Protein AF-A0A382DL71-F1 (afdb_monomer_lite)

Foldseek 3Di:
DDPPPPQDAPPQRAGDDDDDDDQQVPDPVRDVVSLVCQCAPPPRRVCPPVVVVVVVLVVCCVPPLQDDLVVLQDDDPVNLVSQLVSLLVVLVVVLVVQCCCCPVVVVVPRPNGRDNDHFDAAPVAPVRTPVVLLNCLLSVPLSVVVSVVVSVVSNCVSNVVDPDPPVCCPVDPVSVVVVVVCVVCVVVVVVVVCVVVVVVCPPVVNCVAFAVQLVVGVDDGSSSPSRGHD

Organism: NCBI:txid408172

Secondary structure (DSSP, 8-state):
--TT---EEPTTS-EE--PPPPPGGG-SS--HHHHHHHHH-TTT-SSTTHHHHHHHHHHHHHHHHPPPHHHHTS--HHHHHHHHHHHHHHHHHHHHHHHIIIIIS-TTTTTT-SS-SPSPBSTTSTTSBHHHHHHHHIIIIIHHHHHHHHHHHHHHHHTT--SS-GGGTTTSHHHHHHHHHHHHHHHHHHHHHHHHHHHHHTSHHHIIIIIHHHHT-SS--GGGTTTT--

pLDDT: mean 89.8, std 10.01, range [32.06, 98.38]

Sequence (230 aa):
MQKEDIELVDARGGWAPGKLEYKPLFFWPPRPVKLFKWLFNYPDGFIFPWAAIHFVIALLSYIYFLPSFDKLSTFSLDWISIIFIRNFIILFIYTTLWHWHLHIKEVQGNTYRYNLKKLGKGNQWLFGTQTRENMFWSLCSAVPIQTLYESFMLWCFANDYMLFPIKDWLQNPLSSIYFVLLIIFIPIIQHIHFYLIHRLIHFKPLYKRIHYLHHKNLNVGPWSGLSMHP

Structure (mmCIF, N/CA/C/O backbone):
data_AF-A0A382DL71-F1
#
_entry.id   AF-A0A382DL71-F1
#
loop_
_atom_site.group_PDB
_atom_site.id
_atom_site.type_symbol
_atom_site.label_atom_id
_atom_site.label_alt_id
_atom_site.label_comp_id
_atom_site.label_asym_id
_atom_site.label_entity_id
_atom_site.label_seq_id
_atom_site.pdbx_PDB_ins_code
_atom_site.Cartn_x
_atom_site.Cartn_y
_atom_site.Cartn_z
_atom_site.occupancy
_atom_site.B_iso_or_equiv
_atom_site.auth_seq_id
_atom_site.auth_comp_id
_atom_site.auth_asym_id
_atom_site.auth_atom_id
_atom_site.pdbx_PDB_model_num
ATOM 1 N N . MET A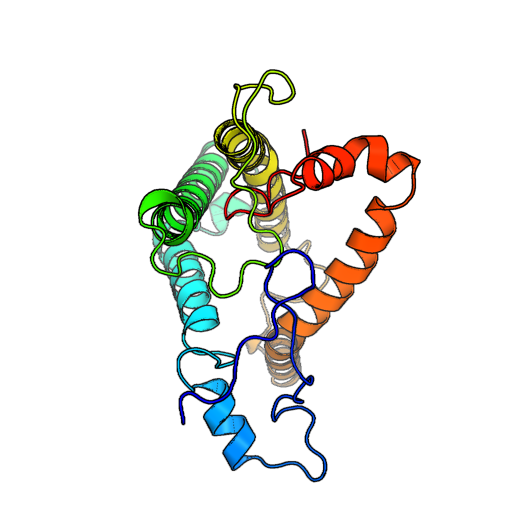 1 1 ? -15.484 -24.944 14.965 1.00 39.75 1 MET A N 1
ATOM 2 C CA . MET A 1 1 ? -14.901 -23.954 15.889 1.00 39.75 1 MET A CA 1
ATOM 3 C C . MET A 1 1 ? -16.037 -23.512 16.793 1.00 39.75 1 MET A C 1
ATOM 5 O O . MET A 1 1 ? -17.014 -22.981 16.278 1.00 39.75 1 MET A O 1
ATOM 9 N N . GLN A 1 2 ? -16.017 -23.926 18.062 1.00 32.06 2 GLN A N 1
ATOM 10 C CA . GLN A 1 2 ? -17.076 -23.600 19.019 1.00 32.06 2 GLN A CA 1
ATOM 11 C C . GLN A 1 2 ? -17.066 -22.098 19.313 1.00 32.06 2 GLN A C 1
ATOM 13 O O . GLN A 1 2 ? -16.028 -21.450 19.280 1.00 32.06 2 GLN A O 1
ATOM 18 N N . LYS A 1 3 ? -18.258 -21.570 19.572 1.00 40.25 3 LYS A N 1
ATOM 19 C CA . LYS A 1 3 ? -18.630 -20.160 19.750 1.00 40.25 3 LYS A CA 1
ATOM 20 C C . LYS A 1 3 ? -18.077 -19.524 21.047 1.00 40.25 3 LYS A C 1
ATOM 22 O O . LYS A 1 3 ? -18.646 -18.549 21.523 1.00 40.25 3 LYS A O 1
ATOM 27 N N . GLU A 1 4 ? -17.029 -20.107 21.627 1.00 43.25 4 GLU A N 1
ATOM 28 C CA . GLU A 1 4 ? -16.520 -19.827 22.979 1.00 43.25 4 GLU A CA 1
ATOM 29 C C . GLU A 1 4 ? -15.199 -19.044 23.008 1.00 43.25 4 GLU A C 1
ATOM 31 O O . GLU A 1 4 ? -14.729 -18.699 24.089 1.00 43.25 4 GLU A O 1
ATOM 36 N N . ASP A 1 5 ? -14.659 -18.643 21.852 1.00 48.41 5 ASP A N 1
ATOM 37 C CA . ASP A 1 5 ? -13.682 -17.548 21.789 1.00 48.41 5 ASP A CA 1
ATOM 38 C C . ASP A 1 5 ? -14.426 -16.220 21.981 1.00 48.41 5 ASP A C 1
ATOM 40 O O . ASP A 1 5 ? -14.640 -15.442 21.051 1.00 48.41 5 ASP A O 1
ATOM 44 N N . ILE A 1 6 ? -14.913 -16.014 23.205 1.00 52.34 6 ILE A N 1
ATOM 45 C CA . ILE A 1 6 ? -15.512 -14.769 23.664 1.00 52.34 6 ILE A CA 1
ATOM 46 C C . ILE A 1 6 ? -14.465 -13.688 23.416 1.00 52.34 6 ILE A C 1
ATOM 48 O O . ILE A 1 6 ? -13.407 -13.678 24.047 1.00 52.34 6 ILE A O 1
ATOM 52 N N . GLU A 1 7 ? -14.753 -12.806 22.461 1.00 59.91 7 GLU A N 1
ATOM 53 C CA . GLU A 1 7 ? -14.017 -11.566 22.275 1.00 59.91 7 GLU A CA 1
ATOM 54 C C . GLU A 1 7 ? -13.864 -10.913 23.645 1.00 59.91 7 GLU A C 1
ATOM 56 O O . GLU A 1 7 ? -14.857 -10.551 24.281 1.00 59.91 7 GLU A O 1
ATOM 61 N N . LEU A 1 8 ? -12.630 -10.823 24.141 1.00 70.56 8 LEU A N 1
ATOM 62 C CA . LEU A 1 8 ? -12.394 -10.121 25.389 1.00 70.56 8 LEU A CA 1
ATOM 63 C C . LEU A 1 8 ? -12.783 -8.669 25.131 1.00 70.56 8 LEU A C 1
ATOM 65 O O . LEU A 1 8 ? -12.323 -8.067 24.168 1.00 70.56 8 LEU A O 1
ATOM 69 N N . VAL A 1 9 ? -13.671 -8.123 25.950 1.00 79.12 9 VAL A N 1
ATOM 70 C CA . VAL A 1 9 ? -14.096 -6.729 25.837 1.00 79.12 9 VAL A CA 1
ATOM 71 C C . VAL A 1 9 ? -13.333 -5.924 26.883 1.00 79.12 9 VAL A C 1
ATOM 73 O O . VAL A 1 9 ? -13.278 -6.314 28.050 1.00 79.12 9 VAL A O 1
ATOM 76 N N . ASP A 1 10 ? -12.705 -4.821 26.476 1.00 81.62 10 ASP A N 1
ATOM 77 C CA . ASP A 1 10 ? -12.028 -3.914 27.401 1.00 81.62 10 ASP A CA 1
ATOM 78 C C . ASP A 1 10 ? -13.041 -3.136 28.265 1.00 81.62 10 ASP A C 1
ATOM 80 O O . ASP A 1 10 ? -14.245 -3.117 28.006 1.00 81.62 10 ASP A O 1
ATOM 84 N N . ALA A 1 11 ? -12.564 -2.434 29.297 1.00 81.81 11 ALA A N 1
ATOM 85 C CA . ALA A 1 11 ? -13.434 -1.655 30.187 1.00 81.81 11 ALA A CA 1
ATOM 86 C C . ALA A 1 11 ? -14.238 -0.541 29.476 1.00 81.81 11 ALA A C 1
ATOM 88 O O . ALA A 1 11 ? -15.151 0.034 30.063 1.00 81.81 11 ALA A O 1
ATOM 89 N N . ARG A 1 12 ? -13.897 -0.207 28.225 1.00 80.56 12 ARG A N 1
ATOM 90 C CA . ARG A 1 12 ? -14.559 0.810 27.397 1.00 80.56 12 ARG A CA 1
ATOM 91 C C . ARG A 1 12 ? -15.513 0.188 26.371 1.00 80.56 12 ARG A C 1
ATOM 93 O O . ARG A 1 12 ? -16.068 0.922 25.553 1.00 80.56 12 ARG A O 1
ATOM 100 N N . GLY A 1 13 ? -15.709 -1.130 26.404 1.00 82.06 13 GLY A N 1
ATOM 101 C CA . GLY A 1 13 ? -16.589 -1.851 25.488 1.00 82.06 13 GLY A CA 1
ATOM 102 C C . GLY A 1 13 ? -15.938 -2.246 24.157 1.00 82.06 13 GLY A C 1
ATOM 103 O O . GLY A 1 13 ? -16.619 -2.810 23.305 1.00 82.06 13 GLY A O 1
ATOM 104 N N . GLY A 1 14 ? -14.657 -1.935 23.943 1.00 86.12 14 GLY A N 1
ATOM 105 C CA . GLY A 1 14 ? -13.940 -2.266 22.713 1.00 86.12 14 GLY A CA 1
ATOM 106 C C . GLY A 1 14 ? -13.392 -3.689 22.719 1.00 86.12 14 GLY A C 1
ATOM 107 O O . GLY A 1 14 ? -13.183 -4.284 23.771 1.00 86.12 14 GLY A O 1
ATOM 108 N N . TRP A 1 15 ? -13.114 -4.226 21.537 1.00 89.44 15 TRP A N 1
ATOM 109 C CA . TRP A 1 15 ? -12.428 -5.505 21.388 1.00 89.44 15 TRP A CA 1
ATOM 110 C C . TRP A 1 15 ? -11.022 -5.460 21.996 1.00 89.44 15 TRP A C 1
ATOM 112 O O . TRP A 1 15 ? -10.259 -4.516 21.770 1.00 89.44 15 TRP A O 1
ATOM 122 N N . ALA A 1 16 ? -10.666 -6.513 22.721 1.00 86.31 16 ALA A N 1
ATOM 123 C CA . ALA A 1 16 ? -9.358 -6.750 23.294 1.00 86.31 16 ALA A CA 1
ATOM 124 C C . ALA A 1 16 ? -8.799 -8.085 22.770 1.00 86.31 16 ALA A C 1
ATOM 126 O O . ALA A 1 16 ? -9.514 -9.091 22.715 1.00 86.31 16 ALA A O 1
ATOM 127 N N . PRO A 1 17 ? -7.509 -8.122 22.396 1.00 82.00 17 PRO A N 1
ATOM 128 C CA . PRO A 1 17 ? -6.893 -9.342 21.911 1.00 82.00 17 PRO A CA 1
ATOM 129 C C . PRO A 1 17 ? -6.796 -10.370 23.033 1.00 82.00 17 PRO A C 1
ATOM 131 O O . PRO A 1 17 ? -6.328 -10.073 24.132 1.00 82.00 17 PRO A O 1
ATOM 134 N N . GLY A 1 18 ? -7.214 -11.596 22.722 1.00 80.56 18 GLY A N 1
ATOM 135 C CA . GLY A 1 18 ? -6.965 -12.768 23.551 1.00 80.56 18 GLY A CA 1
ATOM 136 C C . GLY A 1 18 ? -5.494 -13.187 23.551 1.00 80.56 18 GLY A C 1
ATOM 137 O O . GLY A 1 18 ? -4.589 -12.446 23.157 1.00 80.56 18 GLY A O 1
ATOM 138 N N . LYS A 1 19 ? -5.242 -14.420 23.989 1.00 82.12 19 LYS A N 1
ATOM 139 C CA . LYS A 1 19 ? -3.894 -14.988 23.997 1.00 82.12 19 LYS A CA 1
ATOM 140 C C . LYS A 1 19 ? -3.335 -15.049 22.572 1.00 82.12 19 LYS A C 1
ATOM 142 O O . LYS A 1 19 ? -3.991 -15.547 21.661 1.00 82.12 19 LYS A O 1
ATOM 147 N N . LEU A 1 20 ? -2.103 -14.575 22.391 1.00 80.69 20 LEU A N 1
ATOM 148 C CA . LEU A 1 20 ? -1.412 -14.676 21.110 1.00 80.69 20 LEU A CA 1
ATOM 149 C C . LEU A 1 20 ? -1.091 -16.146 20.810 1.00 80.69 20 LEU A C 1
ATOM 151 O O . LEU A 1 20 ? -0.345 -16.789 21.552 1.00 80.69 20 LEU A O 1
ATOM 155 N N . GLU A 1 21 ? -1.612 -16.656 19.700 1.00 84.06 21 GLU A N 1
ATOM 156 C CA . GLU A 1 21 ? -1.229 -17.961 19.172 1.00 84.06 21 GLU A CA 1
ATOM 157 C C . GLU A 1 21 ? -0.179 -17.820 18.072 1.00 84.06 21 GLU A C 1
ATOM 159 O O . GLU A 1 21 ? -0.334 -17.055 17.114 1.00 84.06 21 GLU A O 1
ATOM 164 N N . TYR A 1 22 ? 0.900 -18.593 18.188 1.00 84.56 22 TYR A N 1
ATOM 165 C CA . TYR A 1 22 ? 1.923 -18.642 17.153 1.00 84.56 22 TYR A CA 1
ATOM 166 C C . TYR A 1 22 ? 1.380 -19.304 15.886 1.00 84.56 22 TYR A C 1
ATOM 168 O O . TYR A 1 22 ? 0.745 -20.360 15.930 1.00 84.56 22 TYR A O 1
ATOM 176 N N . LYS A 1 23 ? 1.673 -18.703 14.730 1.00 88.94 23 LYS A N 1
ATOM 177 C CA . LYS A 1 23 ? 1.357 -19.308 13.433 1.00 88.94 23 LYS A CA 1
ATOM 178 C C . LYS A 1 23 ? 2.247 -20.537 13.184 1.00 88.94 23 LYS A C 1
ATOM 180 O O . LYS A 1 23 ? 3.376 -20.568 13.680 1.00 88.94 23 LYS A O 1
ATOM 185 N N . PRO A 1 24 ? 1.802 -21.518 12.373 1.00 89.69 24 PRO A N 1
ATOM 186 C CA . PRO A 1 24 ? 2.539 -22.766 12.147 1.00 89.69 24 PRO A CA 1
ATOM 187 C C . PRO A 1 24 ? 3.975 -22.624 11.638 1.00 89.69 24 PRO A C 1
ATOM 189 O O . PRO A 1 24 ? 4.765 -23.549 11.813 1.00 89.69 24 PRO A O 1
ATOM 192 N N . LEU A 1 25 ? 4.315 -21.475 11.047 1.00 87.06 25 LEU A N 1
ATOM 193 C CA . LEU A 1 25 ? 5.676 -21.120 10.645 1.00 87.06 25 LEU A CA 1
ATOM 194 C C . LEU A 1 25 ? 6.671 -21.126 11.819 1.00 87.06 25 LEU A C 1
ATOM 196 O O . LEU A 1 25 ? 7.837 -21.446 11.625 1.00 87.06 25 LEU A O 1
ATOM 200 N N . PHE A 1 26 ? 6.211 -20.807 13.030 1.00 89.94 26 PHE A N 1
ATOM 201 C CA . PHE A 1 26 ? 7.050 -20.659 14.224 1.00 89.94 26 PHE A CA 1
ATOM 202 C C . PHE A 1 26 ? 7.000 -21.875 15.159 1.00 89.94 26 PHE A C 1
ATOM 204 O O . PHE A 1 26 ? 7.434 -21.799 16.306 1.00 89.94 26 PHE A O 1
ATOM 211 N N . PHE A 1 27 ? 6.433 -22.999 14.715 1.00 91.75 27 PHE A N 1
ATOM 212 C CA . PHE A 1 27 ? 6.364 -24.200 15.543 1.00 91.75 27 PHE A CA 1
ATOM 213 C C . PHE A 1 27 ? 7.710 -24.916 15.617 1.00 91.75 27 PHE A C 1
ATOM 215 O O . PHE A 1 27 ? 8.328 -25.212 14.596 1.00 91.75 27 PHE A O 1
ATOM 222 N N . TRP A 1 28 ? 8.098 -25.280 16.839 1.00 91.12 28 TRP A N 1
ATOM 223 C CA . TRP A 1 28 ? 9.187 -26.209 17.099 1.00 91.12 28 TRP A CA 1
ATOM 224 C C . TRP A 1 28 ? 8.665 -27.424 17.886 1.00 91.12 28 TRP A C 1
ATOM 226 O O . TRP A 1 28 ? 8.032 -27.232 18.928 1.00 91.12 28 TRP A O 1
ATOM 236 N N . PRO A 1 29 ? 8.886 -28.667 17.415 1.00 93.75 29 PRO A N 1
ATOM 237 C CA . PRO A 1 29 ? 9.507 -29.029 16.134 1.00 93.75 29 PRO A CA 1
ATOM 238 C C . PRO A 1 29 ? 8.644 -28.623 14.913 1.00 93.75 29 PRO A C 1
ATOM 240 O O . PRO A 1 29 ? 7.422 -28.485 15.061 1.00 93.75 29 PRO A O 1
ATOM 243 N N . PRO A 1 30 ? 9.238 -28.446 13.711 1.00 93.62 30 PRO A N 1
ATOM 244 C CA . PRO A 1 30 ? 8.506 -28.054 12.506 1.00 93.62 30 PRO A CA 1
ATOM 245 C C . PRO A 1 30 ? 7.384 -29.039 12.159 1.00 93.62 30 PRO A C 1
ATOM 247 O O . PRO A 1 30 ? 7.559 -30.256 12.207 1.00 93.62 30 PRO A O 1
ATOM 250 N N . ARG A 1 31 ? 6.211 -28.515 11.780 1.00 94.38 31 ARG A N 1
ATOM 251 C CA . ARG A 1 31 ? 5.024 -29.318 11.427 1.00 94.38 31 ARG A CA 1
ATOM 252 C C . ARG A 1 31 ? 4.604 -29.050 9.974 1.00 94.38 31 ARG A C 1
ATOM 254 O O . ARG A 1 31 ? 3.663 -28.280 9.764 1.00 94.38 31 ARG A O 1
ATOM 261 N N . PRO A 1 32 ? 5.244 -29.677 8.967 1.00 93.12 32 PRO A N 1
ATOM 262 C CA . PRO A 1 32 ? 5.099 -29.301 7.555 1.00 93.12 32 PRO A CA 1
ATOM 263 C C . PRO A 1 32 ? 3.660 -29.411 7.041 1.00 93.12 32 PRO A C 1
ATOM 265 O O . PRO A 1 32 ? 3.183 -28.516 6.354 1.00 93.12 32 PRO A O 1
ATOM 268 N N . VAL A 1 33 ? 2.915 -30.444 7.451 1.00 94.81 33 VAL A N 1
ATOM 269 C CA . VAL A 1 33 ? 1.502 -30.603 7.063 1.00 94.81 33 VAL A CA 1
ATOM 270 C C . VAL A 1 33 ? 0.631 -29.468 7.616 1.00 94.81 33 VAL A C 1
ATOM 272 O O . VAL A 1 33 ? -0.245 -28.965 6.915 1.00 94.81 33 VAL A O 1
ATOM 275 N N . LYS A 1 34 ? 0.867 -29.032 8.864 1.00 92.38 34 LYS A N 1
ATOM 276 C CA . LYS A 1 34 ? 0.132 -27.897 9.454 1.00 92.38 34 LYS A CA 1
ATOM 277 C C . LYS A 1 34 ? 0.516 -26.578 8.789 1.00 92.38 34 LYS A C 1
ATOM 279 O O . LYS A 1 34 ? -0.365 -25.758 8.553 1.00 92.38 34 LYS A O 1
ATOM 284 N N . LEU A 1 35 ? 1.799 -26.396 8.473 1.00 92.44 35 LEU A N 1
ATOM 285 C CA . LEU A 1 35 ? 2.288 -25.239 7.728 1.00 92.44 35 LEU A CA 1
ATOM 286 C C . LEU A 1 35 ? 1.618 -25.155 6.355 1.00 92.44 35 LEU A C 1
ATOM 288 O O . LEU A 1 35 ? 1.004 -24.141 6.052 1.00 92.44 35 LEU A O 1
ATOM 292 N N . PHE A 1 36 ? 1.651 -26.238 5.575 1.00 91.56 36 PHE A N 1
ATOM 293 C CA . PHE A 1 36 ? 1.044 -26.285 4.246 1.00 91.56 36 PHE A CA 1
ATOM 294 C C . PHE A 1 36 ? -0.460 -25.995 4.284 1.00 91.56 36 PHE A C 1
ATOM 296 O O . PHE A 1 36 ? -0.942 -25.161 3.524 1.00 91.56 36 PHE A O 1
ATOM 303 N N . LYS A 1 37 ? -1.197 -26.614 5.218 1.00 92.44 37 LYS A N 1
ATOM 304 C CA . LYS A 1 37 ? -2.624 -26.313 5.409 1.00 92.44 37 LYS A CA 1
ATOM 305 C C . LYS A 1 37 ? -2.846 -24.834 5.710 1.00 92.44 37 LYS A C 1
ATOM 307 O O . LYS A 1 37 ? -3.720 -24.229 5.109 1.00 92.44 37 LYS A O 1
ATOM 312 N N . TRP A 1 38 ? -2.047 -24.244 6.597 1.00 91.69 38 TRP A N 1
ATOM 313 C CA . TRP A 1 38 ? -2.170 -22.828 6.929 1.00 91.69 38 TRP A CA 1
ATOM 314 C C . TRP A 1 38 ? -1.848 -21.899 5.756 1.00 91.69 38 TRP A C 1
ATOM 316 O O . TRP A 1 38 ? -2.500 -20.874 5.631 1.00 91.69 38 TRP A O 1
ATOM 326 N N . LEU A 1 39 ? -0.922 -22.241 4.856 1.00 89.62 39 LEU A N 1
ATOM 327 C CA . LEU A 1 39 ? -0.637 -21.396 3.688 1.00 89.62 39 LEU A CA 1
ATOM 328 C C . LEU A 1 39 ? -1.887 -21.147 2.822 1.00 89.62 39 LEU A C 1
ATOM 330 O O . LEU A 1 39 ? -2.052 -20.042 2.307 1.00 89.62 39 LEU A O 1
ATOM 334 N N . PHE A 1 40 ? -2.783 -22.130 2.709 1.00 91.56 40 PHE A N 1
ATOM 335 C CA . PHE A 1 40 ? -3.937 -22.086 1.800 1.00 91.56 40 PHE A CA 1
ATOM 336 C C . PHE A 1 40 ? -5.307 -22.118 2.497 1.00 91.56 40 PHE A C 1
ATOM 338 O O . PHE A 1 40 ? -6.334 -22.181 1.824 1.00 91.56 40 PHE A O 1
ATOM 345 N N . ASN A 1 41 ? -5.354 -22.090 3.831 1.00 90.31 41 ASN A N 1
ATOM 346 C CA . ASN A 1 41 ? -6.614 -22.150 4.568 1.00 90.31 41 ASN A CA 1
ATOM 347 C C . ASN A 1 41 ? -7.390 -20.829 4.463 1.00 90.31 41 ASN A C 1
ATOM 349 O O . ASN A 1 41 ? -6.859 -19.778 4.793 1.00 90.31 41 ASN A O 1
ATOM 353 N N . TYR A 1 42 ? -8.666 -20.869 4.094 1.00 85.7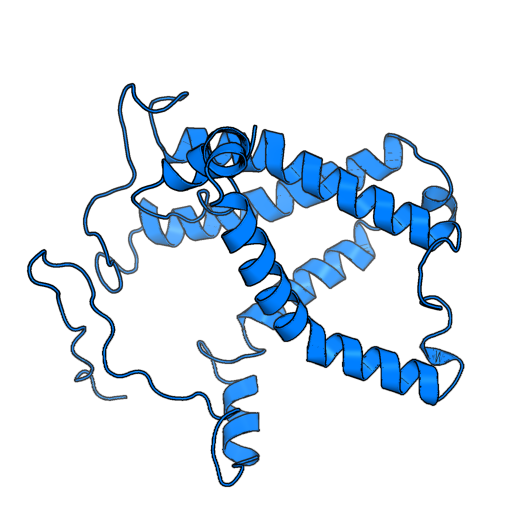5 42 TYR A N 1
ATOM 354 C CA . TYR A 1 42 ? -9.525 -19.682 4.115 1.00 85.75 42 TYR A CA 1
ATOM 355 C C . TYR A 1 42 ? -10.150 -19.472 5.511 1.00 85.75 42 TYR A C 1
ATOM 357 O O . TYR A 1 42 ? -10.575 -20.459 6.117 1.00 85.75 42 TYR A O 1
ATOM 365 N N . PRO A 1 43 ? -10.283 -18.229 6.021 1.00 81.75 43 PRO A N 1
ATOM 366 C CA . PRO A 1 43 ? -9.798 -16.955 5.468 1.00 81.75 43 PRO A CA 1
ATOM 367 C C . PRO A 1 43 ? -8.407 -16.522 5.981 1.00 81.75 43 PRO A C 1
ATOM 369 O O . PRO A 1 43 ? -7.859 -15.545 5.476 1.00 81.75 43 PRO A O 1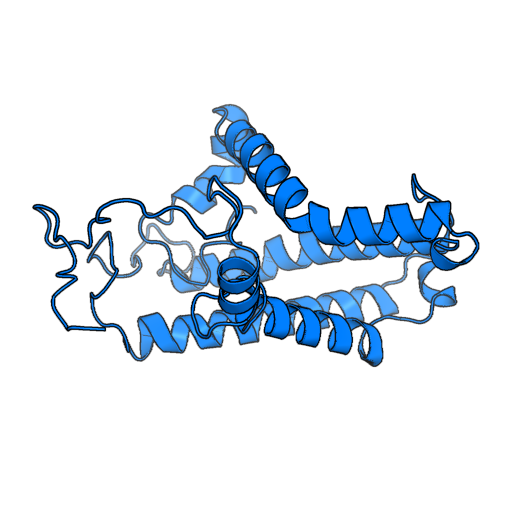
ATOM 372 N N . ASP A 1 44 ? -7.844 -17.224 6.970 1.00 82.38 44 ASP A N 1
ATOM 373 C CA . ASP A 1 44 ? -6.657 -16.794 7.741 1.00 82.38 44 ASP A CA 1
ATOM 374 C C . ASP A 1 44 ? -5.319 -17.340 7.218 1.00 82.38 44 ASP A C 1
ATOM 376 O O . ASP A 1 44 ? -4.321 -17.434 7.953 1.00 82.38 44 ASP A O 1
ATOM 380 N N . GLY A 1 45 ? -5.316 -17.776 5.965 1.00 86.19 45 GLY A N 1
ATOM 381 C CA . GLY A 1 45 ? -4.156 -18.349 5.321 1.00 86.19 45 GLY A CA 1
ATOM 382 C C . GLY A 1 45 ? -3.153 -17.292 4.898 1.00 86.19 45 GLY A C 1
ATOM 383 O O . GLY A 1 45 ? -3.492 -16.136 4.647 1.00 86.19 45 GLY A O 1
ATOM 384 N N . PHE A 1 46 ? -1.884 -17.690 4.829 1.00 85.62 46 PHE A N 1
ATOM 385 C CA . PHE A 1 46 ? -0.815 -16.772 4.433 1.00 85.62 46 PHE A CA 1
ATOM 386 C C . PHE A 1 46 ? -0.904 -16.372 2.953 1.00 85.62 46 PHE A C 1
ATOM 388 O O . PHE A 1 46 ? -0.669 -15.216 2.612 1.00 85.62 46 PHE A O 1
ATOM 395 N N . ILE A 1 47 ? -1.250 -17.320 2.073 1.00 85.94 47 ILE A N 1
ATOM 396 C CA . ILE A 1 47 ? -1.344 -17.106 0.623 1.00 85.94 47 ILE A CA 1
ATOM 397 C C . ILE A 1 47 ? -2.801 -16.870 0.215 1.00 85.94 47 ILE A C 1
ATOM 399 O O . ILE A 1 47 ? -3.130 -15.860 -0.410 1.00 85.94 47 ILE A O 1
ATOM 403 N N . PHE A 1 48 ? -3.691 -17.799 0.560 1.00 88.62 48 PHE A N 1
ATOM 404 C CA . PHE A 1 48 ? -5.100 -17.718 0.180 1.00 88.62 48 PHE A CA 1
ATOM 405 C C . PHE A 1 48 ? -5.957 -17.176 1.338 1.00 88.62 48 PHE A C 1
ATOM 407 O O . PHE A 1 48 ? -5.789 -17.646 2.462 1.00 88.62 48 PHE A O 1
ATOM 414 N N . PRO A 1 49 ? -6.898 -16.240 1.095 1.00 90.81 49 PRO A N 1
ATOM 415 C CA . PRO A 1 49 ? -7.257 -15.649 -0.202 1.00 90.81 49 PRO A CA 1
ATOM 416 C C . PRO A 1 49 ? -6.479 -14.367 -0.539 1.00 90.81 49 PRO A C 1
ATOM 418 O O . PRO A 1 49 ? -6.431 -13.962 -1.699 1.00 90.81 49 PRO A O 1
ATOM 421 N N . TRP A 1 50 ? -5.896 -13.696 0.456 1.00 88.88 50 TRP A N 1
ATOM 422 C CA . TRP A 1 50 ? -5.493 -12.300 0.300 1.00 88.88 50 TRP A CA 1
ATOM 423 C C . TRP A 1 50 ? -4.294 -12.121 -0.621 1.00 88.88 50 TRP A C 1
ATOM 425 O O . TRP A 1 50 ? -4.369 -11.304 -1.535 1.00 88.88 50 TRP A O 1
ATOM 435 N N . ALA A 1 51 ? -3.209 -12.880 -0.446 1.00 88.31 51 ALA A N 1
ATOM 436 C CA . ALA A 1 51 ? -2.061 -12.760 -1.343 1.00 88.31 51 ALA A CA 1
ATOM 437 C C . ALA A 1 51 ? -2.444 -13.148 -2.778 1.00 88.31 51 ALA A C 1
ATOM 439 O O . ALA A 1 51 ? -2.007 -12.485 -3.712 1.00 88.31 51 ALA A O 1
ATOM 440 N N . ALA A 1 52 ? -3.325 -14.141 -2.952 1.00 89.12 52 ALA A N 1
ATOM 441 C CA . ALA A 1 52 ? -3.861 -14.516 -4.260 1.00 89.12 52 ALA A CA 1
ATOM 442 C C . ALA A 1 52 ? -4.623 -13.360 -4.937 1.00 89.12 52 ALA A C 1
ATOM 444 O O . ALA A 1 52 ? -4.384 -13.090 -6.110 1.00 89.12 52 ALA A O 1
ATOM 445 N N . ILE A 1 53 ? -5.474 -12.625 -4.206 1.00 92.62 53 ILE A N 1
ATOM 446 C CA . ILE A 1 53 ? -6.161 -11.430 -4.734 1.00 92.62 53 ILE A CA 1
ATOM 447 C C . ILE A 1 53 ? -5.146 -10.380 -5.204 1.00 92.62 53 ILE A C 1
ATOM 449 O O . ILE A 1 53 ? -5.262 -9.870 -6.318 1.00 92.62 53 ILE A O 1
ATOM 453 N N . HIS A 1 54 ? -4.124 -10.084 -4.395 1.00 91.56 54 HIS A N 1
ATOM 454 C CA . HIS A 1 54 ? -3.082 -9.124 -4.778 1.00 91.56 54 HIS A CA 1
ATOM 455 C C . HIS A 1 54 ? -2.270 -9.611 -5.986 1.00 91.56 54 HIS A C 1
ATOM 457 O O . HIS A 1 54 ? -1.964 -8.815 -6.871 1.00 91.56 54 HIS A O 1
ATOM 463 N N . PHE A 1 55 ? -1.977 -10.913 -6.070 1.00 91.19 55 PHE A N 1
ATOM 464 C CA . PHE A 1 55 ? -1.301 -11.517 -7.219 1.00 91.19 55 PHE A CA 1
ATOM 465 C C . PHE A 1 55 ? -2.119 -11.377 -8.501 1.00 91.19 55 PHE A C 1
ATOM 467 O O . PHE A 1 55 ? -1.568 -11.032 -9.540 1.00 91.19 55 PHE A O 1
ATOM 474 N N . VAL A 1 56 ? -3.434 -11.598 -8.431 1.00 94.62 56 VAL A N 1
ATOM 475 C CA . VAL A 1 56 ? -4.335 -11.405 -9.573 1.00 94.62 56 VAL A CA 1
ATOM 476 C C . VAL A 1 56 ? -4.348 -9.939 -10.003 1.00 94.62 56 VAL A C 1
ATOM 478 O O . VAL A 1 56 ? -4.212 -9.660 -11.190 1.00 94.62 56 VAL A O 1
ATOM 481 N N . ILE A 1 57 ? -4.438 -8.993 -9.062 1.00 95.81 57 ILE A N 1
ATOM 482 C CA . ILE A 1 57 ? -4.369 -7.555 -9.371 1.00 95.81 57 ILE A CA 1
ATOM 483 C C . ILE A 1 57 ? -3.036 -7.205 -10.048 1.00 95.81 57 ILE A C 1
ATOM 485 O O . ILE A 1 57 ? -3.030 -6.498 -11.057 1.00 95.81 57 ILE A O 1
ATOM 489 N N . ALA A 1 58 ? -1.916 -7.716 -9.534 1.00 93.81 58 ALA A N 1
ATOM 490 C CA . ALA A 1 58 ? -0.594 -7.497 -10.111 1.00 93.81 58 ALA A CA 1
ATOM 491 C C . ALA A 1 58 ? -0.474 -8.109 -11.517 1.00 93.81 58 ALA A C 1
ATOM 493 O O . ALA A 1 58 ? 0.011 -7.448 -12.432 1.00 93.81 58 ALA A O 1
ATOM 494 N N . LEU A 1 59 ? -0.977 -9.330 -11.721 1.00 95.06 59 LEU A N 1
ATOM 495 C CA . LEU A 1 59 ? -0.960 -10.012 -13.016 1.00 95.06 59 LEU A CA 1
ATOM 496 C C . LEU A 1 59 ? -1.807 -9.273 -14.059 1.00 95.06 59 LEU A C 1
ATOM 498 O O . LEU A 1 59 ? -1.354 -9.065 -15.179 1.00 95.06 59 LEU A O 1
ATOM 502 N N . LEU A 1 60 ? -3.012 -8.828 -13.693 1.00 96.25 60 LEU A N 1
ATOM 503 C CA . LEU A 1 60 ? -3.856 -8.019 -14.576 1.00 96.25 60 LEU A CA 1
ATOM 504 C C . LEU A 1 60 ? -3.199 -6.671 -14.895 1.00 96.25 60 LEU A C 1
ATOM 506 O O . LEU A 1 60 ? -3.234 -6.226 -16.040 1.00 96.25 60 LEU A O 1
ATOM 510 N N . SER A 1 61 ? -2.559 -6.051 -13.901 1.00 95.50 61 SER A N 1
ATOM 511 C CA . SER A 1 61 ? -1.779 -4.823 -14.087 1.00 95.50 61 SER A CA 1
ATOM 512 C C . SER A 1 61 ? -0.638 -5.028 -15.081 1.00 95.50 61 SER A C 1
ATOM 514 O O . SER A 1 61 ? -0.447 -4.195 -15.960 1.00 95.50 61 SER A O 1
ATOM 516 N N . TYR A 1 62 ? 0.073 -6.151 -14.979 1.00 93.38 62 TYR A N 1
ATOM 517 C CA . TYR A 1 62 ? 1.155 -6.519 -15.885 1.00 93.38 62 TYR A CA 1
ATOM 518 C C . TYR A 1 62 ? 0.658 -6.772 -17.316 1.00 93.38 62 TYR A C 1
ATOM 520 O O . TYR A 1 62 ? 1.200 -6.206 -18.256 1.00 93.38 62 TYR A O 1
ATOM 528 N N . ILE A 1 63 ? -0.388 -7.584 -17.489 1.00 94.38 63 ILE A N 1
ATOM 529 C CA . ILE A 1 63 ? -0.862 -7.998 -18.820 1.00 94.38 63 ILE A CA 1
ATOM 530 C C . ILE A 1 63 ? -1.498 -6.834 -19.589 1.00 94.38 63 ILE A C 1
ATOM 532 O O . ILE A 1 63 ? -1.279 -6.706 -20.790 1.00 94.38 63 ILE A O 1
ATOM 536 N N . TYR A 1 64 ? -2.308 -6.008 -18.920 1.00 94.25 64 TYR A N 1
ATOM 537 C CA . TYR A 1 64 ? -3.163 -5.029 -19.603 1.00 94.25 64 TYR A CA 1
ATOM 538 C C . TYR A 1 64 ? -2.699 -3.581 -19.470 1.00 94.25 64 TYR A C 1
ATOM 540 O O . TYR A 1 64 ? -3.093 -2.744 -20.279 1.00 94.25 64 TYR A O 1
ATOM 548 N N . PHE A 1 65 ? -1.903 -3.263 -18.449 1.00 93.94 65 PHE A N 1
ATOM 549 C CA . PHE A 1 65 ? -1.596 -1.877 -18.095 1.00 93.94 65 PHE A CA 1
ATOM 550 C C . PHE A 1 65 ? -0.099 -1.591 -17.966 1.00 93.94 65 PHE A C 1
ATOM 552 O O . PHE A 1 65 ? 0.263 -0.459 -17.641 1.00 93.94 65 PHE A O 1
ATOM 559 N N . LEU A 1 66 ? 0.771 -2.578 -18.210 1.00 93.19 66 LEU A N 1
ATOM 560 C CA . LEU A 1 66 ? 2.201 -2.338 -18.331 1.00 93.19 66 LEU A CA 1
ATOM 561 C C . LEU A 1 66 ? 2.519 -1.939 -19.783 1.00 93.19 66 LEU A C 1
ATOM 563 O O . LEU A 1 66 ? 2.250 -2.712 -20.704 1.00 93.19 66 LEU A O 1
ATOM 567 N N . PRO A 1 67 ? 3.087 -0.745 -20.013 1.00 91.25 67 PRO A N 1
ATOM 568 C CA . PRO A 1 67 ? 3.557 -0.335 -21.331 1.00 91.25 67 PRO A CA 1
ATOM 569 C C . PRO A 1 67 ? 4.655 -1.268 -21.855 1.00 91.25 67 PRO A C 1
ATOM 571 O O . PRO A 1 67 ? 5.381 -1.888 -21.078 1.00 91.25 67 PRO A O 1
ATOM 574 N N . SER A 1 68 ? 4.831 -1.319 -23.177 1.00 89.75 68 SER A N 1
ATOM 575 C CA . SER A 1 68 ? 5.947 -2.047 -23.787 1.00 89.75 68 SER A CA 1
ATOM 576 C C . SER A 1 68 ? 7.294 -1.534 -23.270 1.00 89.75 68 SER A C 1
ATOM 578 O O . SER A 1 68 ? 7.474 -0.328 -23.083 1.00 89.75 68 SER A O 1
ATOM 580 N N . PHE A 1 69 ? 8.263 -2.436 -23.095 1.00 87.06 69 PHE A N 1
ATOM 581 C CA . PHE A 1 69 ? 9.574 -2.096 -22.533 1.00 87.06 69 PHE A CA 1
ATOM 582 C C . PHE A 1 69 ? 10.299 -0.978 -23.295 1.00 87.06 69 PHE A C 1
ATOM 584 O O . PHE A 1 69 ? 10.916 -0.127 -22.659 1.00 87.06 69 PHE A O 1
ATOM 591 N N . ASP A 1 70 ? 10.130 -0.891 -24.617 1.00 89.25 70 ASP A N 1
ATOM 592 C CA . ASP A 1 70 ? 10.711 0.189 -25.426 1.00 89.25 70 ASP A CA 1
ATOM 593 C C . ASP A 1 70 ? 10.230 1.580 -24.983 1.00 89.25 70 ASP A C 1
ATOM 595 O O . ASP A 1 70 ? 11.019 2.523 -24.924 1.00 89.25 70 ASP A O 1
ATOM 599 N N . LYS A 1 71 ? 8.950 1.709 -24.597 1.00 93.06 71 LYS A N 1
ATOM 600 C CA . LYS A 1 71 ? 8.374 2.975 -24.112 1.00 93.06 71 LYS A CA 1
ATOM 601 C C . LYS A 1 71 ? 8.910 3.365 -22.735 1.00 93.06 71 LYS A C 1
ATOM 603 O O . LYS A 1 71 ? 8.971 4.551 -22.430 1.00 93.06 71 LYS A O 1
ATOM 608 N N . LEU A 1 72 ? 9.292 2.390 -21.910 1.00 94.88 72 LEU A N 1
ATOM 609 C CA . LEU A 1 72 ? 9.769 2.622 -20.544 1.00 94.88 72 LEU A CA 1
ATOM 610 C C . LEU A 1 72 ? 11.174 3.243 -20.506 1.00 94.88 72 LEU A C 1
ATOM 612 O O . LEU A 1 72 ? 11.559 3.806 -19.485 1.00 94.88 72 LEU A O 1
ATOM 616 N N . SER A 1 73 ? 11.930 3.173 -21.608 1.00 93.81 73 SER A N 1
ATOM 617 C CA . SER A 1 73 ? 13.295 3.710 -21.700 1.00 93.81 73 SER A CA 1
ATOM 618 C C . SER A 1 73 ? 13.363 5.235 -21.530 1.00 93.81 73 SER A C 1
ATOM 620 O O . SER A 1 73 ? 14.350 5.763 -21.017 1.00 93.81 73 SER A O 1
ATOM 622 N N . THR A 1 74 ? 12.295 5.954 -21.886 1.00 95.62 74 THR A N 1
ATOM 623 C CA . THR A 1 74 ? 12.207 7.416 -21.790 1.00 95.62 74 THR A CA 1
ATOM 624 C C . THR A 1 74 ? 10.954 7.833 -21.030 1.00 95.62 74 THR A C 1
ATOM 626 O O . THR A 1 74 ? 9.877 7.261 -21.202 1.00 95.62 74 THR A O 1
ATOM 629 N N . PHE A 1 75 ? 11.070 8.841 -20.164 1.00 96.69 75 PHE A N 1
ATOM 630 C CA . PHE A 1 75 ? 9.902 9.368 -19.465 1.00 96.69 75 PHE A CA 1
ATOM 631 C C . PHE A 1 75 ? 8.954 10.044 -20.453 1.00 96.69 75 PHE A C 1
ATOM 633 O O . PHE A 1 75 ? 9.345 10.944 -21.194 1.00 96.69 75 PHE A O 1
ATOM 640 N N . SER A 1 76 ? 7.686 9.639 -20.425 1.00 96.31 76 SER A N 1
ATOM 641 C CA . SER A 1 76 ? 6.634 10.292 -21.196 1.00 96.31 76 SER A CA 1
ATOM 642 C C . SER A 1 76 ? 5.332 10.311 -20.409 1.00 96.31 76 SER A C 1
ATOM 644 O O . SER A 1 76 ? 5.014 9.368 -19.682 1.00 96.31 76 SER A O 1
ATOM 646 N N . LEU A 1 77 ? 4.556 11.381 -20.581 1.00 96.06 77 LEU A N 1
ATOM 647 C CA . LEU A 1 77 ? 3.252 11.493 -19.933 1.00 96.06 77 LEU A CA 1
ATOM 648 C C . LEU A 1 77 ? 2.260 10.432 -20.427 1.00 96.06 77 LEU A C 1
ATOM 650 O O . LEU A 1 77 ? 1.385 10.062 -19.654 1.00 96.06 77 LEU A O 1
ATOM 654 N N . ASP A 1 78 ? 2.410 9.913 -21.653 1.00 95.06 78 ASP A N 1
ATOM 655 C CA . ASP A 1 78 ? 1.554 8.861 -22.228 1.00 95.06 78 ASP A CA 1
ATOM 656 C C . ASP A 1 78 ? 1.488 7.639 -21.303 1.00 95.06 78 ASP A C 1
ATOM 658 O O . ASP A 1 78 ? 0.446 7.311 -20.733 1.00 95.06 78 ASP A O 1
ATOM 662 N N . TRP A 1 79 ? 2.638 7.008 -21.065 1.00 96.06 79 TRP A N 1
ATOM 663 C CA . TRP A 1 79 ? 2.677 5.768 -20.304 1.00 96.06 79 TRP A CA 1
ATOM 664 C C . TRP A 1 79 ? 2.578 5.978 -18.787 1.00 96.06 79 TRP A C 1
ATOM 666 O O . TRP A 1 79 ? 1.976 5.156 -18.094 1.00 96.06 79 TRP A O 1
ATOM 676 N N . ILE A 1 80 ? 3.088 7.099 -18.263 1.00 97.88 80 ILE A N 1
ATOM 677 C CA . ILE A 1 80 ? 2.947 7.445 -16.839 1.00 97.88 80 ILE A CA 1
ATOM 678 C C . ILE A 1 80 ? 1.468 7.667 -16.490 1.00 97.88 80 ILE A C 1
ATOM 680 O O . ILE A 1 80 ? 1.017 7.245 -15.425 1.00 97.88 80 ILE A O 1
ATOM 684 N N . SER A 1 81 ? 0.684 8.268 -17.394 1.00 96.88 81 SER A N 1
ATOM 685 C CA . SER A 1 81 ? -0.752 8.485 -17.173 1.00 96.88 81 SER A CA 1
ATOM 686 C C . SER A 1 81 ? -1.535 7.173 -17.114 1.00 96.88 81 SER A C 1
ATOM 688 O O . SER A 1 81 ? -2.460 7.059 -16.312 1.00 96.88 81 SER A O 1
ATOM 690 N N . ILE A 1 82 ? -1.147 6.156 -17.894 1.00 96.44 82 ILE A N 1
ATOM 691 C CA . ILE A 1 82 ? -1.753 4.813 -17.823 1.00 96.44 82 ILE A CA 1
ATOM 692 C C . ILE A 1 82 ? -1.534 4.205 -16.432 1.00 96.44 82 ILE A C 1
ATOM 694 O O . ILE A 1 82 ? -2.489 3.759 -15.793 1.00 96.44 82 ILE A O 1
ATOM 698 N N . ILE A 1 83 ? -0.294 4.240 -15.934 1.00 97.19 83 ILE A N 1
ATOM 699 C CA . ILE A 1 83 ? 0.069 3.751 -14.594 1.00 97.19 83 ILE A CA 1
ATOM 700 C C . ILE A 1 83 ? -0.699 4.521 -13.515 1.00 97.19 83 ILE A C 1
ATOM 702 O O . ILE A 1 83 ? -1.270 3.907 -12.610 1.00 97.19 83 ILE A O 1
ATOM 706 N N . PHE A 1 84 ? -0.767 5.850 -13.635 1.00 98.12 84 PHE A N 1
ATOM 707 C CA . PHE A 1 84 ? -1.502 6.713 -12.714 1.00 98.12 84 PHE A CA 1
ATOM 708 C C . PHE A 1 84 ? -2.984 6.334 -12.631 1.00 98.12 84 PHE A C 1
ATOM 710 O O . PHE A 1 84 ? -3.495 6.056 -11.546 1.00 98.12 84 PHE A O 1
ATOM 717 N N . ILE A 1 85 ? -3.670 6.287 -13.779 1.00 97.94 85 ILE A N 1
ATOM 718 C CA . ILE A 1 85 ? -5.102 5.973 -13.865 1.00 97.94 85 ILE A CA 1
ATOM 719 C C . ILE A 1 85 ? -5.368 4.572 -13.315 1.00 97.94 85 ILE A C 1
ATOM 721 O O . ILE A 1 85 ? -6.298 4.379 -12.531 1.00 97.94 85 ILE A O 1
ATOM 725 N N . ARG A 1 86 ? -4.526 3.595 -13.663 1.00 97.38 86 ARG A N 1
ATOM 726 C CA . ARG A 1 86 ? -4.627 2.228 -13.146 1.00 97.38 86 ARG A CA 1
ATOM 727 C C . ARG A 1 86 ? -4.469 2.190 -11.620 1.00 97.38 86 ARG A C 1
ATOM 729 O O . ARG A 1 86 ? -5.314 1.600 -10.949 1.00 97.38 86 ARG A O 1
ATOM 736 N N . ASN A 1 87 ? -3.438 2.830 -11.059 1.00 97.75 87 ASN A N 1
ATOM 737 C CA . ASN A 1 87 ? -3.230 2.906 -9.605 1.00 97.75 87 ASN A CA 1
ATOM 738 C C . ASN A 1 87 ? -4.409 3.576 -8.894 1.00 97.75 87 ASN A C 1
ATOM 740 O O . ASN A 1 87 ? -4.880 3.073 -7.872 1.00 97.75 87 ASN A O 1
ATOM 744 N N . PHE A 1 88 ? -4.924 4.664 -9.470 1.00 98.38 88 PHE A N 1
ATOM 745 C CA . PHE A 1 88 ? -6.100 5.359 -8.965 1.00 98.38 88 PHE A CA 1
ATOM 746 C C . PHE A 1 88 ? -7.320 4.433 -8.915 1.00 98.38 88 PHE A C 1
ATOM 748 O O . PHE A 1 88 ? -7.946 4.304 -7.865 1.00 98.38 88 PHE A O 1
ATOM 755 N N . ILE A 1 89 ? -7.646 3.759 -10.025 1.00 98.12 89 ILE A N 1
ATOM 756 C CA . ILE A 1 89 ? -8.814 2.872 -10.130 1.00 98.12 89 ILE A CA 1
ATOM 757 C C . ILE A 1 89 ? -8.701 1.702 -9.151 1.00 98.12 89 ILE A C 1
ATOM 759 O O . ILE A 1 89 ? -9.657 1.425 -8.424 1.00 98.12 89 ILE A O 1
ATOM 763 N N . ILE A 1 90 ? -7.541 1.037 -9.098 1.00 97.44 90 ILE A N 1
ATOM 764 C CA . ILE A 1 90 ? -7.311 -0.100 -8.197 1.00 97.44 90 ILE A CA 1
ATOM 765 C C . ILE A 1 90 ? -7.512 0.334 -6.747 1.00 97.44 90 ILE A C 1
ATOM 767 O O . ILE A 1 90 ? -8.311 -0.276 -6.034 1.00 97.44 90 ILE A O 1
ATOM 771 N N . LEU A 1 91 ? -6.833 1.404 -6.315 1.00 97.25 91 LEU A N 1
ATOM 772 C CA . LEU A 1 91 ? -6.942 1.877 -4.939 1.00 97.25 91 LEU A CA 1
ATOM 773 C C . LEU A 1 91 ? -8.370 2.316 -4.612 1.00 97.25 91 LEU A C 1
ATOM 775 O O . LEU A 1 91 ? -8.882 1.993 -3.535 1.00 97.25 91 LEU A O 1
ATOM 779 N N . PHE A 1 92 ? -9.013 3.032 -5.538 1.00 98.38 92 PHE A N 1
ATOM 780 C CA . PHE A 1 92 ? -10.363 3.538 -5.357 1.00 98.38 92 PHE A CA 1
ATOM 781 C C . PHE A 1 92 ? -11.367 2.405 -5.174 1.00 98.38 92 PHE A C 1
ATOM 783 O O . PHE A 1 92 ? -12.096 2.400 -4.182 1.00 98.38 92 PHE A O 1
ATOM 790 N N . ILE A 1 93 ? -11.386 1.425 -6.080 1.00 97.94 93 ILE A N 1
ATOM 791 C CA . ILE A 1 93 ? -12.309 0.288 -6.008 1.00 97.94 93 ILE A CA 1
ATOM 792 C C . ILE A 1 93 ? -12.025 -0.535 -4.754 1.00 97.94 93 ILE A C 1
ATOM 794 O O . ILE A 1 93 ? -12.937 -0.768 -3.960 1.00 97.94 93 ILE A O 1
ATOM 798 N N . TYR A 1 94 ? -10.768 -0.931 -4.539 1.00 96.81 94 TYR A N 1
ATOM 799 C CA . TYR A 1 94 ? -10.389 -1.798 -3.425 1.00 96.81 94 TYR A CA 1
ATOM 800 C C . TYR A 1 94 ? -10.782 -1.186 -2.076 1.00 96.81 94 TYR A C 1
ATOM 802 O O . TYR A 1 94 ? -11.458 -1.816 -1.259 1.00 96.81 94 TYR A O 1
ATOM 810 N N . THR A 1 95 ? -10.430 0.081 -1.864 1.00 97.19 95 THR A N 1
ATOM 811 C CA . THR A 1 95 ? -10.694 0.762 -0.594 1.00 97.19 95 THR A CA 1
ATOM 812 C C . THR A 1 95 ? -12.171 1.107 -0.425 1.00 97.19 95 THR A C 1
ATOM 814 O O . THR A 1 95 ? -12.701 0.999 0.683 1.00 97.19 95 THR A O 1
ATOM 817 N N . THR A 1 96 ? -12.873 1.460 -1.510 1.00 98.00 96 THR A N 1
ATOM 818 C CA . THR A 1 96 ? -14.322 1.713 -1.477 1.00 98.00 96 THR A CA 1
ATOM 819 C C . THR A 1 96 ? -15.099 0.459 -1.104 1.00 98.00 96 THR A C 1
ATOM 821 O O . THR A 1 96 ? -15.981 0.543 -0.252 1.00 98.00 96 THR A O 1
ATOM 824 N N . LEU A 1 97 ? -14.776 -0.700 -1.686 1.00 97.44 97 LEU A N 1
ATOM 825 C CA . LEU A 1 97 ? -15.460 -1.961 -1.382 1.00 97.44 97 LEU A CA 1
ATOM 826 C C . LEU A 1 97 ? -15.330 -2.320 0.100 1.00 97.44 97 LEU A C 1
ATOM 828 O O . LEU A 1 97 ? -16.329 -2.633 0.750 1.00 97.44 97 LEU A O 1
ATOM 832 N N . TRP A 1 98 ? -14.127 -2.185 0.661 1.00 96.06 98 TRP A N 1
ATOM 833 C CA . TRP A 1 98 ? -13.896 -2.392 2.089 1.00 96.06 98 TRP A CA 1
ATOM 834 C C . TRP A 1 98 ? -14.604 -1.362 2.962 1.00 96.06 98 TRP A C 1
ATOM 836 O O . TRP A 1 98 ? -15.215 -1.718 3.969 1.00 96.06 98 TRP A O 1
ATOM 846 N N . HIS A 1 99 ? -14.561 -0.085 2.582 1.00 96.94 99 HIS A N 1
ATOM 847 C CA . HIS A 1 99 ? -15.246 0.969 3.322 1.00 96.94 99 HIS A CA 1
ATOM 848 C C . HIS A 1 99 ? -16.759 0.749 3.332 1.00 96.94 99 HIS A C 1
ATOM 850 O O . HIS A 1 99 ? -17.401 0.857 4.376 1.00 96.94 99 HIS A O 1
ATOM 856 N N . TRP A 1 100 ? -17.325 0.369 2.190 1.00 97.50 100 TRP A N 1
ATOM 857 C CA . TRP A 1 100 ? -18.731 0.024 2.074 1.00 97.50 100 TRP A CA 1
ATOM 858 C C . TRP A 1 100 ? -19.089 -1.191 2.929 1.00 97.50 100 TRP A C 1
ATOM 860 O O . TRP A 1 100 ? -20.050 -1.134 3.693 1.00 97.50 100 TRP A O 1
ATOM 870 N N . HIS A 1 101 ? -18.295 -2.259 2.870 1.00 96.06 101 HIS A N 1
ATOM 871 C CA . HIS A 1 101 ? -18.534 -3.474 3.645 1.00 96.06 101 HIS A CA 1
ATOM 872 C C . HIS A 1 101 ? -18.471 -3.234 5.167 1.00 96.06 101 HIS A C 1
ATOM 874 O O . HIS A 1 101 ? -19.360 -3.668 5.901 1.00 96.06 101 HIS A O 1
ATOM 880 N N . LEU A 1 102 ? -17.457 -2.503 5.644 1.00 94.06 102 LEU A N 1
ATOM 881 C CA . LEU A 1 102 ? -17.162 -2.354 7.076 1.00 94.06 102 LEU A CA 1
ATOM 882 C C . LEU A 1 102 ? -17.858 -1.160 7.746 1.00 94.06 102 LEU A C 1
ATOM 884 O O . LEU A 1 102 ? -18.212 -1.244 8.922 1.00 94.06 102 LEU A O 1
ATOM 888 N N . HIS A 1 103 ? -18.049 -0.048 7.030 1.00 93.19 103 HIS A N 1
ATOM 889 C CA . HIS A 1 103 ? -18.544 1.207 7.615 1.00 93.19 103 HIS A CA 1
ATOM 890 C C . HIS A 1 103 ? -19.905 1.664 7.086 1.00 93.19 103 HIS A C 1
ATOM 892 O O . HIS A 1 103 ? -20.561 2.445 7.772 1.00 93.19 103 HIS A O 1
ATOM 898 N N . ILE A 1 104 ? -20.337 1.206 5.904 1.00 95.00 104 ILE A N 1
ATOM 899 C CA . ILE A 1 104 ? -21.678 1.523 5.378 1.00 95.00 104 ILE A CA 1
ATOM 900 C C . ILE A 1 104 ? -22.659 0.403 5.717 1.00 95.00 104 ILE A C 1
ATOM 902 O O . ILE A 1 104 ? -23.694 0.661 6.318 1.00 95.00 104 ILE A O 1
ATOM 906 N N . LYS A 1 105 ? -22.329 -0.843 5.360 1.00 96.38 105 LYS A N 1
ATOM 907 C CA . LYS A 1 105 ? -23.143 -2.018 5.700 1.00 96.38 105 LYS A CA 1
ATOM 908 C C . LYS A 1 105 ? -22.968 -2.484 7.143 1.00 96.38 105 LYS A C 1
ATOM 910 O O . LYS A 1 105 ? -23.809 -3.237 7.615 1.00 96.38 105 LYS A O 1
ATOM 915 N N . GLU A 1 106 ? -21.879 -2.075 7.801 1.00 92.88 106 GLU A N 1
ATOM 916 C CA . GLU A 1 106 ? -21.515 -2.487 9.165 1.00 92.88 106 GLU A CA 1
ATOM 917 C C . GLU A 1 106 ? -21.675 -4.008 9.375 1.00 92.88 106 GLU A C 1
ATOM 919 O O . GLU A 1 106 ? -22.197 -4.442 10.395 1.00 92.88 106 GLU A O 1
ATOM 924 N N . VAL A 1 107 ? -21.227 -4.828 8.406 1.00 93.12 107 VAL A N 1
ATOM 925 C CA . VAL A 1 107 ? -21.475 -6.291 8.394 1.00 93.12 107 VAL A CA 1
ATOM 926 C C . VAL A 1 107 ? -20.948 -6.986 9.653 1.00 93.12 107 VAL A C 1
ATOM 928 O O . VAL A 1 107 ? -21.542 -7.952 10.121 1.00 93.12 107 VAL A O 1
ATOM 931 N N . GLN A 1 108 ? -19.849 -6.480 10.215 1.00 89.69 108 GLN A N 1
ATOM 932 C CA . GLN A 1 108 ? -19.246 -6.984 11.453 1.00 89.69 108 GLN A CA 1
ATOM 933 C C . GLN A 1 108 ? -19.719 -6.226 12.707 1.00 89.69 108 GLN A C 1
ATOM 935 O O . GLN A 1 108 ? -19.284 -6.531 13.809 1.00 89.69 108 GLN A O 1
ATOM 940 N N . GLY A 1 109 ? -20.588 -5.219 12.577 1.00 89.81 109 GLY A N 1
ATOM 941 C CA . GLY A 1 109 ? -21.024 -4.385 13.696 1.00 89.81 109 GLY A CA 1
ATOM 942 C C . GLY A 1 109 ? -19.845 -3.815 14.496 1.00 89.81 109 GLY A C 1
ATOM 943 O O . GLY A 1 109 ? -18.982 -3.125 13.946 1.00 89.81 109 GLY A O 1
ATOM 944 N N . ASN A 1 110 ? -19.825 -4.106 15.799 1.00 88.44 110 ASN A N 1
ATOM 945 C CA . ASN A 1 110 ? -18.744 -3.732 16.718 1.00 88.44 110 ASN A CA 1
ATOM 946 C C . ASN A 1 110 ? -17.769 -4.881 17.033 1.00 88.44 110 ASN A C 1
ATOM 948 O O . ASN A 1 110 ? -16.802 -4.665 17.762 1.00 88.44 110 ASN A O 1
ATOM 952 N N . THR A 1 111 ? -17.997 -6.067 16.469 1.00 84.31 111 THR A N 1
ATOM 953 C CA . THR A 1 111 ? -17.100 -7.225 16.559 1.00 84.31 111 THR A CA 1
ATOM 954 C C . THR A 1 111 ? -15.732 -6.818 15.994 1.00 84.31 111 THR A C 1
ATOM 956 O O . THR A 1 111 ? -15.656 -6.161 14.953 1.00 84.31 111 THR A O 1
ATOM 959 N N . TYR A 1 112 ? -14.651 -7.117 16.717 1.00 86.38 112 TYR A N 1
ATOM 960 C CA . TYR A 1 112 ? -13.268 -6.691 16.422 1.00 86.38 112 TYR A CA 1
ATOM 961 C C . TYR A 1 112 ? -12.930 -5.184 16.513 1.00 86.38 112 TYR A C 1
ATOM 963 O O . TYR A 1 112 ? -11.792 -4.795 16.225 1.00 86.38 112 TYR A O 1
ATOM 971 N N . ARG A 1 113 ? -13.848 -4.293 16.924 1.00 87.94 113 ARG A N 1
ATOM 972 C CA . ARG A 1 113 ? -13.533 -2.853 17.047 1.00 87.94 113 ARG A CA 1
ATOM 973 C C . ARG A 1 113 ? -12.835 -2.534 18.370 1.00 87.94 113 ARG A C 1
ATOM 975 O O . ARG A 1 113 ? -13.488 -2.436 19.401 1.00 87.94 113 ARG A O 1
ATOM 982 N N . TYR A 1 114 ? -11.535 -2.235 18.328 1.00 87.44 114 TYR A N 1
ATOM 983 C CA . TYR A 1 114 ? -10.786 -1.729 19.495 1.00 87.44 114 TYR A CA 1
ATOM 984 C C . TYR A 1 114 ? -11.349 -0.419 20.068 1.00 87.44 114 TYR A C 1
ATOM 986 O O . TYR A 1 114 ? -11.267 -0.165 21.266 1.00 87.44 114 TYR A O 1
ATOM 994 N N . ASN A 1 115 ? -11.898 0.443 19.210 1.00 89.44 115 ASN A N 1
ATOM 995 C CA . ASN A 1 115 ? -12.539 1.691 19.605 1.00 89.44 115 ASN A CA 1
ATOM 996 C C . ASN A 1 115 ? -13.924 1.761 18.959 1.00 89.44 115 ASN A C 1
ATOM 998 O O . ASN A 1 115 ? -14.051 1.753 17.736 1.00 89.44 115 ASN A O 1
ATOM 1002 N N . LEU A 1 116 ? -14.962 1.840 19.795 1.00 90.19 116 LEU A N 1
ATOM 1003 C CA . LEU A 1 116 ? -16.363 1.846 19.365 1.00 90.19 116 LEU A CA 1
ATOM 1004 C C . LEU A 1 116 ? -16.804 3.162 18.710 1.00 90.19 116 LEU A C 1
ATOM 1006 O O . LEU A 1 116 ? -17.874 3.230 18.101 1.00 90.19 116 LEU A O 1
ATOM 1010 N N . LYS A 1 117 ? -16.009 4.232 18.837 1.00 89.94 117 LYS A N 1
ATOM 1011 C CA . LYS A 1 117 ? -16.318 5.513 18.196 1.00 89.94 117 LYS A CA 1
ATOM 1012 C C . LYS A 1 117 ? -16.374 5.330 16.675 1.00 89.94 117 LYS A C 1
ATOM 1014 O O . LYS A 1 117 ? -15.549 4.638 16.087 1.00 89.94 117 LYS A O 1
ATOM 1019 N N . LYS A 1 118 ? -17.316 6.008 16.019 1.00 91.00 118 LYS A N 1
ATOM 1020 C CA . LYS A 1 118 ? -17.376 6.052 14.550 1.00 91.00 118 LYS A CA 1
ATOM 1021 C C . LYS A 1 118 ? -16.225 6.893 13.975 1.00 91.00 118 LYS A C 1
ATOM 1023 O O . LYS A 1 118 ? -15.492 7.562 14.709 1.00 91.00 118 LYS A O 1
ATOM 1028 N N . LEU A 1 119 ? -16.066 6.854 12.652 1.00 94.50 119 LEU A N 1
ATOM 1029 C CA . LEU A 1 119 ? -15.123 7.724 11.944 1.00 94.50 119 LEU A CA 1
ATOM 1030 C C . LEU A 1 119 ? -15.473 9.204 12.175 1.00 94.50 119 LEU A C 1
ATOM 1032 O O . LEU A 1 119 ? -16.647 9.577 12.242 1.00 94.50 119 LEU A O 1
ATOM 1036 N N . GLY A 1 120 ? -14.445 10.039 12.308 1.00 93.75 120 GLY A N 1
ATOM 1037 C CA . GLY A 1 120 ? -14.569 11.426 12.742 1.00 93.75 120 GLY A CA 1
ATOM 1038 C C . GLY A 1 120 ? -15.365 12.322 11.786 1.00 93.75 120 GLY A C 1
ATOM 1039 O O . GLY A 1 120 ? -15.301 12.189 10.562 1.00 93.75 120 GLY A O 1
ATOM 1040 N N . LYS A 1 121 ? -16.077 13.294 12.365 1.00 95.00 121 LYS A N 1
ATOM 1041 C CA . LYS A 1 121 ? -16.786 14.381 11.670 1.00 95.00 121 LYS A CA 1
ATOM 1042 C C . LYS A 1 121 ? -16.534 15.710 12.391 1.00 95.00 121 LYS A C 1
ATOM 1044 O O . LYS A 1 121 ? -16.235 15.696 13.581 1.00 95.00 121 LYS A O 1
ATOM 1049 N N . GLY A 1 122 ? -16.658 16.828 11.677 1.00 94.25 122 GLY A N 1
ATOM 1050 C CA . GLY A 1 122 ? -16.538 18.186 12.221 1.00 94.25 122 GLY A CA 1
ATOM 1051 C C . GLY A 1 122 ? -15.399 19.008 11.611 1.00 94.25 122 GLY A C 1
ATOM 1052 O O . GLY A 1 122 ? -14.664 18.531 10.748 1.00 94.25 122 GLY A O 1
ATOM 1053 N N . ASN A 1 123 ? -15.247 20.242 12.101 1.00 92.69 123 ASN A N 1
ATOM 1054 C CA . ASN A 1 123 ? -14.368 21.279 11.530 1.00 92.69 123 ASN A CA 1
ATOM 1055 C C . ASN A 1 123 ? -12.868 20.970 11.625 1.00 92.69 123 ASN A C 1
ATOM 1057 O O . ASN A 1 123 ? -12.060 21.613 10.967 1.00 92.69 123 ASN A O 1
ATOM 1061 N N . GLN A 1 124 ? -12.485 19.976 12.425 1.00 91.00 124 GLN A N 1
ATOM 1062 C CA . GLN A 1 124 ? -11.110 19.482 12.467 1.00 91.00 124 GLN A CA 1
ATOM 1063 C C . GLN A 1 124 ? -10.689 18.789 11.160 1.00 91.00 124 GLN A C 1
ATOM 1065 O O . GLN A 1 124 ? -9.495 18.607 10.940 1.00 91.00 124 GLN A O 1
ATOM 1070 N N . TRP A 1 125 ? -11.639 18.383 10.308 1.00 94.19 125 TRP A N 1
ATOM 1071 C CA . TRP A 1 125 ? -11.373 17.747 9.017 1.00 94.19 125 TRP A CA 1
ATOM 1072 C C . TRP A 1 125 ? -11.536 18.742 7.863 1.00 94.19 125 TRP A C 1
ATOM 1074 O O . TRP A 1 125 ? -12.553 19.428 7.783 1.00 94.19 125 TRP A O 1
ATOM 1084 N N . LEU A 1 126 ? -10.589 18.746 6.924 1.00 92.75 126 LEU A N 1
ATOM 1085 C CA . LEU A 1 126 ? -10.511 19.624 5.753 1.00 92.75 126 LEU A CA 1
ATOM 1086 C C . LEU A 1 126 ? -11.792 19.593 4.904 1.00 92.75 126 LEU A C 1
ATOM 1088 O O . LEU A 1 126 ? -12.219 20.618 4.389 1.00 92.75 126 LEU A O 1
ATOM 1092 N N . PHE A 1 127 ? -12.442 18.429 4.813 1.00 94.62 127 PHE A N 1
ATOM 1093 C CA . PHE A 1 127 ? -13.698 18.242 4.072 1.00 94.62 127 PHE A CA 1
ATOM 1094 C C . PHE A 1 127 ? -14.865 17.835 4.987 1.00 94.62 127 PHE A C 1
ATOM 1096 O O . PHE A 1 127 ? -15.756 17.075 4.588 1.00 94.62 127 PHE A O 1
ATOM 1103 N N . GLY A 1 128 ? -14.822 18.263 6.255 1.00 95.44 128 GLY A N 1
ATOM 1104 C CA . GLY A 1 128 ? -15.858 18.054 7.275 1.00 95.44 128 GLY A CA 1
ATOM 1105 C C . GLY A 1 128 ? -15.997 16.621 7.805 1.00 95.44 128 GLY A C 1
ATOM 1106 O O . GLY A 1 128 ? -16.653 16.395 8.824 1.00 95.44 128 GLY A O 1
ATOM 1107 N N . THR A 1 129 ? -15.374 15.634 7.155 1.00 96.44 129 THR A N 1
ATOM 1108 C CA . THR A 1 129 ? -15.353 14.236 7.605 1.00 96.44 129 THR A CA 1
ATOM 1109 C C . THR A 1 129 ? -13.984 13.606 7.393 1.00 96.44 129 THR A C 1
ATOM 1111 O O . THR A 1 129 ? -13.318 13.877 6.393 1.00 96.44 129 THR A O 1
ATOM 1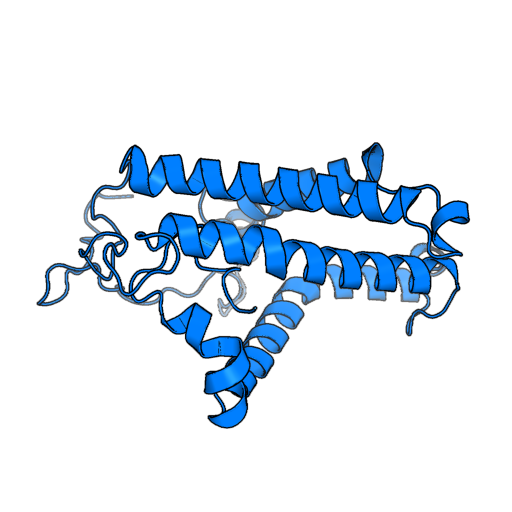114 N N . GLN A 1 130 ? -13.624 12.692 8.292 1.00 96.06 130 GLN A N 1
ATOM 1115 C CA . GLN A 1 130 ? -12.413 11.884 8.207 1.00 96.06 130 GLN A CA 1
ATOM 1116 C C . GLN A 1 130 ? -12.322 11.112 6.890 1.00 96.06 130 GLN A C 1
ATOM 1118 O O . GLN A 1 130 ? -11.270 11.058 6.267 1.00 96.06 130 GLN A O 1
ATOM 1123 N N . THR A 1 131 ? -13.432 10.515 6.445 1.00 96.38 131 THR A N 1
ATOM 1124 C CA . THR A 1 131 ? -13.440 9.686 5.230 1.00 96.38 131 THR A CA 1
ATOM 1125 C C . THR A 1 131 ? -13.089 10.506 3.994 1.00 96.38 131 THR A C 1
ATOM 1127 O O . THR A 1 131 ? -12.226 10.091 3.231 1.00 96.38 131 THR A O 1
ATOM 1130 N N . ARG A 1 132 ? -13.697 11.687 3.820 1.00 96.31 132 ARG A N 1
ATOM 1131 C CA . ARG A 1 132 ? -13.423 12.555 2.663 1.00 96.31 132 ARG A CA 1
ATOM 1132 C C . ARG A 1 132 ? -11.985 13.069 2.653 1.00 96.31 132 ARG A C 1
ATOM 1134 O O . ARG A 1 132 ? -11.354 13.062 1.605 1.00 96.31 132 ARG A O 1
ATOM 1141 N N . GLU A 1 133 ? -11.463 13.472 3.810 1.00 96.06 133 GLU A N 1
ATOM 1142 C CA . GLU A 1 133 ? -10.061 13.890 3.929 1.00 96.06 133 GLU A CA 1
ATOM 1143 C C . GLU A 1 133 ? -9.093 12.751 3.620 1.00 96.06 133 GLU A C 1
ATOM 1145 O O . GLU A 1 133 ? -8.171 12.934 2.831 1.00 96.06 133 GLU A O 1
ATOM 1150 N N . ASN A 1 134 ? -9.350 11.555 4.140 1.00 96.88 134 ASN A N 1
ATOM 1151 C CA . ASN A 1 134 ? -8.507 10.403 3.854 1.00 96.88 134 ASN A CA 1
ATOM 1152 C C . ASN A 1 134 ? -8.558 9.971 2.387 1.00 96.88 134 ASN A C 1
ATOM 1154 O O . ASN A 1 134 ? -7.531 9.581 1.834 1.00 96.88 134 ASN A O 1
ATOM 1158 N N . MET A 1 135 ? -9.734 10.040 1.754 1.00 97.44 135 MET A N 1
ATOM 1159 C CA . MET A 1 135 ? -9.876 9.802 0.316 1.00 97.44 135 MET A CA 1
ATOM 1160 C C . MET A 1 135 ? -9.040 10.802 -0.478 1.00 97.44 135 MET A C 1
ATOM 1162 O O . MET A 1 135 ? -8.294 10.389 -1.358 1.00 97.44 135 MET A O 1
ATOM 1166 N N . PHE A 1 136 ? -9.120 12.091 -0.139 1.00 96.56 136 PHE A N 1
ATOM 1167 C CA . PHE A 1 136 ? -8.339 13.130 -0.803 1.00 96.56 136 PHE A CA 1
ATOM 1168 C C . PHE A 1 136 ? -6.836 12.857 -0.702 1.00 96.56 136 PHE A C 1
ATOM 1170 O O . PHE A 1 136 ? -6.176 12.760 -1.727 1.00 96.56 136 PHE A O 1
ATOM 1177 N N . TRP A 1 137 ? -6.289 12.642 0.496 1.00 96.12 137 TRP A N 1
ATOM 1178 C CA . TRP A 1 137 ? -4.845 12.413 0.637 1.00 96.12 137 TRP A CA 1
ATOM 1179 C C . TRP A 1 137 ? -4.380 11.082 0.041 1.00 96.12 137 TRP A C 1
ATOM 1181 O O . TRP A 1 137 ? -3.305 11.011 -0.551 1.00 96.12 137 TRP A O 1
ATOM 1191 N N . SER A 1 138 ? -5.203 10.035 0.110 1.00 96.62 138 SER A N 1
ATOM 1192 C CA . SER A 1 138 ? -4.871 8.760 -0.534 1.00 96.62 138 SER A CA 1
ATOM 1193 C C . SER A 1 138 ? -4.832 8.891 -2.060 1.00 96.62 138 SER A C 1
ATOM 1195 O O . SER A 1 138 ? -3.909 8.401 -2.700 1.00 96.62 138 SER A O 1
ATOM 1197 N N . LEU A 1 139 ? -5.812 9.571 -2.659 1.00 97.31 139 LEU A N 1
ATOM 1198 C CA . LEU A 1 139 ? -5.953 9.660 -4.116 1.00 97.31 139 LEU A CA 1
ATOM 1199 C C . LEU A 1 139 ? -5.106 10.777 -4.742 1.00 97.31 139 LEU A C 1
ATOM 1201 O O . LEU A 1 139 ? -4.625 10.621 -5.859 1.00 97.31 139 LEU A O 1
ATOM 1205 N N . CYS A 1 140 ? -4.922 11.895 -4.043 1.00 95.75 140 CYS A N 1
ATOM 1206 C CA . CYS A 1 140 ? -4.248 13.088 -4.560 1.00 95.75 140 CYS A CA 1
ATOM 1207 C C . CYS A 1 140 ? -2.808 13.255 -4.059 1.00 95.75 140 CYS A C 1
ATOM 1209 O O . CYS A 1 140 ? -2.107 14.105 -4.596 1.00 95.75 140 CYS A O 1
ATOM 1211 N N . SER A 1 141 ? -2.354 12.467 -3.077 1.00 95.00 141 SER A N 1
ATOM 1212 C CA . SER A 1 141 ? -0.945 12.445 -2.646 1.00 95.00 141 SER A CA 1
ATOM 1213 C C . SER A 1 141 ? -0.339 11.047 -2.786 1.00 95.00 141 SER A C 1
ATOM 1215 O O . SER A 1 141 ? 0.593 10.854 -3.569 1.00 95.00 141 SER A O 1
ATOM 1217 N N . ALA A 1 142 ? -0.917 10.028 -2.139 1.00 95.12 142 ALA A N 1
ATOM 1218 C CA . ALA A 1 142 ? -0.313 8.693 -2.149 1.00 95.12 142 ALA A CA 1
ATOM 1219 C C . ALA A 1 142 ? -0.277 8.045 -3.547 1.00 95.12 142 ALA A C 1
ATOM 1221 O O . ALA A 1 142 ? 0.759 7.503 -3.926 1.00 95.12 142 ALA A O 1
ATOM 1222 N N . VAL A 1 143 ? -1.354 8.133 -4.341 1.00 97.31 143 VAL A N 1
ATOM 1223 C CA . VAL A 1 143 ? -1.374 7.591 -5.717 1.00 97.31 143 VAL A CA 1
ATOM 1224 C C . VAL A 1 143 ? -0.337 8.267 -6.630 1.00 97.31 143 VAL A C 1
ATOM 1226 O O . VAL A 1 143 ? 0.400 7.535 -7.298 1.00 97.31 143 VAL A O 1
ATOM 1229 N N . PRO A 1 144 ? -0.208 9.610 -6.676 1.00 96.75 144 PRO A N 1
ATOM 1230 C CA . PRO A 1 144 ? 0.899 10.254 -7.382 1.00 96.75 144 PRO A CA 1
ATOM 1231 C C . PRO A 1 144 ? 2.281 9.772 -6.931 1.00 96.75 144 PRO A C 1
ATOM 1233 O O . PRO A 1 144 ? 3.090 9.401 -7.776 1.00 96.75 144 PRO A O 1
ATOM 1236 N N . ILE A 1 145 ? 2.547 9.712 -5.620 1.00 95.69 145 ILE A N 1
ATOM 1237 C CA . ILE A 1 145 ? 3.848 9.269 -5.086 1.00 95.69 145 ILE A CA 1
ATOM 1238 C C . ILE A 1 145 ? 4.142 7.822 -5.497 1.00 95.69 145 ILE A C 1
ATOM 1240 O O . ILE A 1 145 ? 5.232 7.528 -5.989 1.00 95.69 145 ILE A O 1
ATOM 1244 N N . GLN A 1 146 ? 3.162 6.927 -5.352 1.00 95.56 146 GLN A N 1
ATOM 1245 C CA . GLN A 1 146 ? 3.267 5.536 -5.792 1.00 95.56 146 G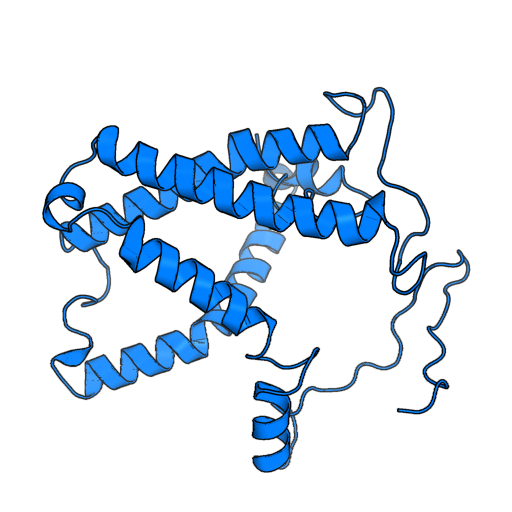LN A CA 1
ATOM 1246 C C . GLN A 1 146 ? 3.556 5.455 -7.294 1.00 95.56 146 GLN A C 1
ATOM 1248 O O . GLN A 1 146 ? 4.431 4.703 -7.712 1.00 95.56 146 GLN A O 1
ATOM 1253 N N . THR A 1 147 ? 2.847 6.244 -8.101 1.00 97.62 147 THR A N 1
ATOM 1254 C CA . THR A 1 147 ? 3.009 6.272 -9.559 1.00 97.62 147 THR A CA 1
ATOM 1255 C C . THR A 1 147 ? 4.399 6.750 -9.954 1.00 97.62 147 THR A C 1
ATOM 1257 O O . THR A 1 147 ? 5.010 6.155 -10.837 1.00 97.62 147 THR A O 1
ATOM 1260 N N . LEU A 1 148 ? 4.921 7.791 -9.300 1.00 97.19 148 LEU A N 1
ATOM 1261 C CA . LEU A 1 148 ? 6.273 8.291 -9.540 1.00 97.19 148 LEU A CA 1
ATOM 1262 C C . LEU A 1 148 ? 7.319 7.236 -9.185 1.00 97.19 148 LEU A C 1
ATOM 1264 O O . LEU A 1 148 ? 8.220 6.985 -9.981 1.00 97.19 148 LEU A O 1
ATOM 1268 N N . TYR A 1 149 ? 7.173 6.587 -8.027 1.00 96.56 149 TYR A N 1
ATOM 1269 C CA . TYR A 1 149 ? 8.081 5.526 -7.601 1.00 96.56 149 TYR A CA 1
ATOM 1270 C C . TYR A 1 149 ? 8.060 4.340 -8.572 1.00 96.56 149 TYR A C 1
ATOM 1272 O O . TYR A 1 149 ? 9.107 3.892 -9.028 1.00 96.56 149 TYR A O 1
ATOM 1280 N N . GLU A 1 150 ? 6.874 3.863 -8.948 1.00 96.38 150 GLU A N 1
ATOM 1281 C CA . GLU A 1 150 ? 6.721 2.766 -9.902 1.00 96.38 150 GLU A CA 1
ATOM 1282 C C . GLU A 1 150 ? 7.284 3.123 -11.280 1.00 96.38 150 GLU A C 1
ATOM 1284 O O . GLU A 1 150 ? 8.051 2.350 -11.850 1.00 96.38 150 GLU A O 1
ATOM 1289 N N . SER A 1 151 ? 6.964 4.314 -11.790 1.00 97.31 151 SER A N 1
ATOM 1290 C CA . SER A 1 151 ? 7.458 4.797 -13.083 1.00 97.31 151 SER A CA 1
ATOM 1291 C C . SER A 1 151 ? 8.980 4.912 -13.092 1.00 97.31 151 SER A C 1
ATOM 1293 O O . SER A 1 151 ? 9.625 4.493 -14.049 1.00 97.31 151 SER A O 1
ATOM 1295 N N . PHE A 1 152 ? 9.567 5.428 -12.010 1.00 97.06 152 PHE A N 1
ATOM 1296 C CA . PHE A 1 152 ? 11.015 5.507 -11.852 1.00 97.06 152 PHE A CA 1
ATOM 1297 C C . PHE A 1 152 ? 11.663 4.119 -11.836 1.00 97.06 152 PHE A C 1
ATOM 1299 O O . PHE A 1 152 ? 12.640 3.890 -12.544 1.00 97.06 152 PHE A O 1
ATOM 1306 N N . MET A 1 153 ? 11.096 3.166 -11.092 1.00 95.06 153 MET A N 1
ATOM 1307 C CA . MET A 1 153 ? 11.613 1.797 -11.052 1.00 95.06 153 MET A CA 1
ATOM 1308 C C . MET A 1 153 ? 11.492 1.097 -12.412 1.00 95.06 153 MET A C 1
ATOM 1310 O O . MET A 1 153 ? 12.430 0.431 -12.839 1.00 95.06 153 MET A O 1
ATOM 1314 N N . LEU A 1 154 ? 10.390 1.277 -13.139 1.00 94.69 154 LEU A N 1
ATOM 1315 C CA . LEU A 1 154 ? 10.235 0.729 -14.490 1.00 94.69 154 LEU A CA 1
ATOM 1316 C C . LEU A 1 154 ? 11.228 1.338 -15.486 1.00 94.69 154 LEU A C 1
ATOM 1318 O O . LEU A 1 154 ? 11.805 0.615 -16.298 1.00 94.69 154 LEU A O 1
ATOM 1322 N N . TRP A 1 155 ? 11.481 2.642 -15.387 1.00 95.88 155 TRP A N 1
ATOM 1323 C CA . TRP A 1 155 ? 12.495 3.318 -16.190 1.00 95.88 155 TRP A CA 1
ATOM 1324 C C . TRP A 1 155 ? 13.909 2.806 -15.882 1.00 95.88 155 TRP A C 1
ATOM 1326 O O . TRP A 1 155 ? 14.660 2.481 -16.804 1.00 95.88 155 TRP A O 1
ATOM 1336 N N . CYS A 1 156 ? 14.256 2.642 -14.601 1.00 94.69 156 CYS A N 1
ATOM 1337 C CA . CYS A 1 156 ? 15.518 2.024 -14.189 1.00 94.69 156 CYS A CA 1
ATOM 1338 C C . CYS A 1 156 ? 15.649 0.590 -14.720 1.00 94.69 156 CYS A C 1
ATOM 1340 O O . CYS A 1 156 ? 16.738 0.175 -15.106 1.00 94.69 156 CYS A O 1
ATOM 1342 N N . PHE A 1 157 ? 14.549 -0.170 -14.752 1.00 91.88 157 PHE A N 1
ATOM 1343 C CA . PHE A 1 157 ? 14.543 -1.535 -15.274 1.00 91.88 157 PHE A CA 1
ATOM 1344 C C . PHE A 1 157 ? 14.811 -1.553 -16.781 1.00 91.88 157 PHE A C 1
ATOM 1346 O O . PHE A 1 157 ? 15.629 -2.340 -17.254 1.00 91.88 157 PHE A O 1
ATOM 1353 N N . ALA A 1 158 ? 14.158 -0.668 -17.536 1.00 92.88 158 ALA A N 1
ATOM 1354 C CA . ALA A 1 158 ? 14.329 -0.578 -18.981 1.00 92.88 158 ALA A CA 1
ATOM 1355 C C . ALA A 1 158 ? 15.762 -0.182 -19.376 1.00 92.88 158 ALA A C 1
ATOM 1357 O O . ALA A 1 158 ? 16.311 -0.771 -20.304 1.00 92.88 158 ALA A O 1
ATOM 1358 N N . ASN A 1 159 ? 16.376 0.740 -18.626 1.00 93.00 159 ASN A N 1
ATOM 1359 C CA . ASN A 1 159 ? 17.702 1.309 -18.900 1.00 93.00 159 ASN A CA 1
ATOM 1360 C C . ASN A 1 159 ? 18.874 0.594 -18.203 1.00 93.00 159 ASN A C 1
ATOM 1362 O O . ASN A 1 159 ? 19.968 1.147 -18.142 1.00 93.00 159 ASN A O 1
ATOM 1366 N N . ASP A 1 160 ? 18.663 -0.604 -17.649 1.00 90.94 160 ASP A N 1
ATOM 1367 C CA . ASP A 1 160 ? 19.728 -1.384 -16.993 1.00 90.94 160 ASP A CA 1
ATOM 1368 C C . ASP A 1 160 ? 20.378 -0.685 -15.780 1.00 90.94 160 ASP A C 1
ATOM 1370 O O . ASP A 1 160 ? 21.528 -0.936 -15.434 1.00 90.94 160 ASP A O 1
ATOM 1374 N N . TYR A 1 161 ? 19.619 0.160 -15.073 1.00 92.31 161 TYR A N 1
ATOM 1375 C CA . TYR A 1 161 ? 20.056 0.828 -13.836 1.00 92.31 161 TYR A CA 1
ATOM 1376 C C . TYR A 1 161 ? 19.694 0.062 -12.561 1.00 92.31 161 TYR A C 1
ATOM 1378 O O . TYR A 1 161 ? 19.872 0.561 -11.448 1.00 92.31 161 TYR A O 1
ATOM 1386 N N . MET A 1 162 ? 19.158 -1.150 -12.696 1.00 87.88 162 MET A N 1
ATOM 1387 C CA . MET A 1 162 ? 18.864 -1.994 -11.545 1.00 87.88 162 MET A CA 1
ATOM 1388 C C . MET A 1 162 ? 20.155 -2.461 -10.875 1.00 87.88 162 MET A C 1
ATOM 1390 O O . MET A 1 162 ? 21.074 -2.941 -11.527 1.00 87.88 162 MET A O 1
ATOM 1394 N N . LEU A 1 163 ? 20.191 -2.374 -9.544 1.00 80.94 163 LEU A N 1
ATOM 1395 C CA . LEU A 1 163 ? 21.321 -2.824 -8.716 1.00 80.94 163 LEU A CA 1
ATOM 1396 C C . LEU A 1 163 ? 21.638 -4.322 -8.871 1.00 80.94 163 LEU A C 1
ATOM 1398 O O . LEU A 1 163 ? 22.743 -4.752 -8.554 1.00 80.94 163 LEU A O 1
ATOM 1402 N N . PHE A 1 164 ? 20.667 -5.116 -9.328 1.00 77.62 164 PHE A N 1
ATOM 1403 C CA . PHE A 1 164 ? 20.775 -6.561 -9.509 1.00 77.62 164 PHE A CA 1
ATOM 1404 C C . PHE A 1 164 ? 20.445 -6.934 -10.964 1.00 77.62 164 PHE A C 1
ATOM 1406 O O . PHE A 1 164 ? 19.669 -6.219 -11.601 1.00 77.62 164 PHE A O 1
ATOM 1413 N N . PRO A 1 165 ? 20.965 -8.059 -11.492 1.00 72.56 165 PRO A N 1
ATOM 1414 C CA . PRO A 1 165 ? 20.724 -8.491 -12.871 1.00 72.56 165 PRO A CA 1
ATOM 1415 C C . PRO A 1 165 ? 19.312 -9.085 -13.030 1.00 72.56 165 PRO A C 1
ATOM 1417 O O . PRO A 1 165 ? 19.132 -10.294 -13.164 1.00 72.56 165 PRO A O 1
ATOM 1420 N N . ILE A 1 166 ? 18.285 -8.228 -12.959 1.00 76.56 166 ILE A N 1
ATOM 1421 C CA . ILE A 1 166 ? 16.867 -8.636 -12.957 1.00 76.56 166 ILE A CA 1
ATOM 1422 C C . ILE A 1 166 ? 16.442 -9.255 -14.295 1.00 76.56 166 ILE A C 1
ATOM 1424 O O . ILE A 1 166 ? 15.604 -10.154 -14.322 1.00 76.56 166 ILE A O 1
ATOM 1428 N N . LYS A 1 167 ? 17.054 -8.829 -15.406 1.00 77.94 167 LYS A N 1
ATOM 1429 C CA . LYS A 1 167 ? 16.756 -9.348 -16.751 1.00 77.94 167 LYS A CA 1
ATOM 1430 C C . LYS A 1 167 ? 17.206 -10.805 -16.950 1.00 77.94 167 LYS A C 1
ATOM 1432 O O . LYS A 1 167 ? 16.631 -11.515 -17.770 1.00 77.94 167 LYS A O 1
ATOM 1437 N N . ASP A 1 168 ? 18.147 -11.276 -16.132 1.00 79.94 168 ASP A N 1
ATOM 1438 C CA . ASP A 1 168 ? 18.833 -12.559 -16.318 1.00 79.94 168 ASP A CA 1
ATOM 1439 C C . ASP A 1 168 ? 18.472 -13.594 -15.236 1.00 79.94 168 ASP A C 1
ATOM 1441 O O . ASP A 1 168 ? 19.153 -14.610 -15.058 1.00 79.94 168 ASP A O 1
ATOM 1445 N N . TRP A 1 169 ? 17.386 -13.366 -14.489 1.00 77.12 169 TRP A N 1
ATOM 1446 C CA . TRP A 1 169 ? 16.964 -14.224 -13.373 1.00 77.12 169 TRP A CA 1
ATOM 1447 C C . TRP A 1 169 ? 16.745 -15.696 -13.751 1.00 77.12 169 TRP A C 1
ATOM 1449 O O . TRP A 1 169 ? 16.878 -16.567 -12.897 1.00 77.12 169 TRP A O 1
ATOM 1459 N N . LEU A 1 170 ? 16.454 -15.998 -15.018 1.00 79.56 170 LEU A N 1
ATOM 1460 C CA . LEU A 1 170 ? 16.257 -17.371 -15.504 1.00 79.56 170 LEU A CA 1
ATOM 1461 C C . LEU A 1 170 ? 17.433 -17.917 -16.325 1.00 79.56 170 LEU A C 1
ATOM 1463 O O . LEU A 1 170 ? 17.379 -19.055 -16.781 1.00 79.56 170 LEU A O 1
ATOM 1467 N N . GLN A 1 171 ? 18.489 -17.128 -16.531 1.00 83.44 171 GLN A N 1
ATOM 1468 C CA . GLN A 1 171 ? 19.588 -17.524 -17.413 1.00 83.44 171 GLN A CA 1
ATOM 1469 C C . GLN A 1 171 ? 20.544 -18.536 -16.777 1.00 83.44 171 GLN A C 1
ATOM 1471 O O . GLN A 1 171 ? 21.183 -19.299 -17.498 1.00 83.44 171 GLN A O 1
ATOM 1476 N N . ASN A 1 172 ? 20.663 -18.568 -15.446 1.00 83.69 172 ASN A N 1
ATOM 1477 C CA . ASN A 1 172 ? 21.475 -19.570 -14.763 1.00 83.69 172 ASN A CA 1
ATOM 1478 C C . ASN A 1 172 ? 20.845 -20.024 -13.431 1.00 83.69 172 ASN A C 1
ATOM 1480 O O . ASN A 1 172 ? 20.059 -19.289 -12.830 1.00 83.69 172 ASN A O 1
ATOM 1484 N N . PRO A 1 173 ? 21.200 -21.223 -12.928 1.00 87.19 173 PRO A N 1
ATOM 1485 C CA . PRO A 1 173 ? 20.584 -21.772 -11.720 1.00 87.19 173 PRO A CA 1
ATOM 1486 C C . PRO A 1 173 ? 20.752 -20.894 -10.473 1.00 87.19 173 PRO A C 1
ATOM 1488 O O . PRO A 1 173 ? 19.851 -20.838 -9.639 1.00 87.19 173 PRO A O 1
ATOM 1491 N N . LEU A 1 174 ? 21.881 -20.189 -10.340 1.00 85.44 174 LEU A N 1
ATOM 1492 C CA . LEU A 1 174 ? 22.147 -19.333 -9.181 1.00 85.44 174 LEU A CA 1
ATOM 1493 C C . LEU A 1 174 ? 21.247 -18.092 -9.180 1.00 85.44 174 LEU A C 1
ATOM 1495 O O . LEU A 1 174 ? 20.675 -17.764 -8.139 1.00 85.44 174 LEU A O 1
ATOM 1499 N N . SER A 1 175 ? 21.067 -17.434 -10.332 1.00 82.31 175 SER A N 1
ATOM 1500 C CA . SER A 1 175 ? 20.162 -16.285 -10.460 1.00 82.31 175 SER A CA 1
ATOM 1501 C C . SER A 1 175 ? 18.700 -16.688 -10.248 1.00 82.31 175 SER A C 1
ATOM 1503 O O . SER A 1 175 ? 17.953 -15.951 -9.601 1.00 82.31 175 SER A O 1
ATOM 1505 N N . SER A 1 176 ? 18.314 -17.898 -10.665 1.00 86.00 176 SER A N 1
ATOM 1506 C CA . SER A 1 176 ? 16.967 -18.435 -10.428 1.00 86.00 176 SER A CA 1
ATOM 1507 C C . SER A 1 176 ? 16.705 -18.741 -8.956 1.00 86.00 176 SER A C 1
ATOM 1509 O O . SER A 1 176 ? 15.651 -18.383 -8.430 1.00 86.00 176 SER A O 1
ATOM 1511 N N . ILE A 1 177 ? 17.668 -19.354 -8.259 1.00 86.94 177 ILE A N 1
ATOM 1512 C CA . ILE A 1 177 ? 17.567 -19.592 -6.811 1.00 86.94 177 ILE A CA 1
ATOM 1513 C C . ILE A 1 177 ? 17.459 -18.259 -6.068 1.00 86.94 177 ILE A C 1
ATOM 1515 O O . ILE A 1 177 ? 16.591 -18.106 -5.209 1.00 86.94 177 ILE A O 1
ATOM 1519 N N . TYR A 1 178 ? 18.294 -17.279 -6.421 1.00 84.00 178 TYR A N 1
ATOM 1520 C CA . TYR A 1 178 ? 18.241 -15.942 -5.834 1.00 84.00 178 TYR A CA 1
ATOM 1521 C C . TYR A 1 178 ? 16.865 -15.284 -6.019 1.00 84.00 178 TYR A C 1
ATOM 1523 O O . TYR A 1 178 ? 16.298 -14.775 -5.053 1.00 84.00 178 TYR A O 1
ATOM 1531 N N . PHE A 1 179 ? 16.284 -15.357 -7.220 1.00 84.88 179 PHE A N 1
ATOM 1532 C CA . PHE A 1 179 ? 14.943 -14.840 -7.500 1.00 84.88 179 PHE A CA 1
ATOM 1533 C C . PHE A 1 179 ? 13.851 -15.510 -6.649 1.00 84.88 179 PHE A C 1
ATOM 1535 O O . PHE A 1 179 ? 13.027 -14.822 -6.042 1.00 84.88 179 PHE A O 1
ATOM 1542 N N . VAL A 1 180 ? 13.864 -16.843 -6.545 1.00 86.06 180 VAL A N 1
ATOM 1543 C CA . VAL A 1 180 ? 12.901 -17.588 -5.715 1.00 86.06 180 VAL A CA 1
ATOM 1544 C C . VAL A 1 180 ? 13.032 -17.203 -4.241 1.00 86.06 180 VAL A C 1
ATOM 1546 O O . VAL A 1 180 ? 12.024 -16.963 -3.574 1.00 86.06 180 VAL A O 1
ATOM 1549 N N . LEU A 1 181 ? 14.264 -17.094 -3.734 1.00 87.06 181 LEU A N 1
ATOM 1550 C CA . LEU A 1 181 ? 14.510 -16.643 -2.366 1.00 87.06 181 LEU A CA 1
ATOM 1551 C C . LEU A 1 181 ? 13.980 -15.224 -2.154 1.00 87.06 181 LEU A C 1
ATOM 1553 O O . LEU A 1 181 ? 13.286 -14.994 -1.166 1.00 87.06 181 LEU A O 1
ATOM 1557 N N . LEU A 1 182 ? 14.228 -14.291 -3.080 1.00 85.94 182 LEU A N 1
ATOM 1558 C CA . LEU A 1 182 ? 13.680 -12.937 -2.988 1.00 85.94 182 LEU A CA 1
ATOM 1559 C C . LEU A 1 182 ? 12.156 -12.950 -2.864 1.00 85.94 182 LEU A C 1
ATOM 1561 O O . LEU A 1 182 ? 11.644 -12.318 -1.946 1.00 85.94 182 LEU A O 1
ATOM 1565 N N . ILE A 1 183 ? 11.433 -13.707 -3.700 1.00 83.00 183 ILE A N 1
ATOM 1566 C CA . ILE A 1 183 ? 9.965 -13.811 -3.608 1.00 83.00 183 ILE A CA 1
ATOM 1567 C C . ILE A 1 183 ? 9.519 -14.272 -2.214 1.00 83.00 183 ILE A C 1
ATOM 1569 O O . ILE A 1 183 ? 8.594 -13.698 -1.639 1.00 83.00 183 ILE A O 1
ATOM 1573 N N . ILE A 1 184 ? 10.189 -15.282 -1.654 1.00 82.69 184 ILE A N 1
ATOM 1574 C CA . ILE A 1 184 ? 9.886 -15.807 -0.314 1.00 82.69 184 ILE A CA 1
ATOM 1575 C C . ILE A 1 184 ? 10.175 -14.757 0.768 1.00 82.69 184 ILE A C 1
ATOM 1577 O O . ILE A 1 184 ? 9.424 -14.643 1.737 1.00 82.69 184 ILE A O 1
ATOM 1581 N N . PHE A 1 185 ? 11.247 -13.978 0.609 1.00 86.94 185 PHE A N 1
ATOM 1582 C CA . PHE A 1 185 ? 11.671 -12.971 1.579 1.00 86.94 185 PHE A CA 1
ATOM 1583 C C . PHE A 1 185 ? 10.965 -11.616 1.434 1.00 86.94 185 PHE A C 1
ATOM 1585 O O . PHE A 1 185 ? 11.030 -10.836 2.383 1.00 86.94 185 PHE A O 1
ATOM 1592 N N . ILE A 1 186 ? 10.253 -11.329 0.333 1.00 87.25 186 ILE A N 1
ATOM 1593 C CA . ILE A 1 186 ? 9.526 -10.057 0.127 1.00 87.25 186 ILE A CA 1
ATOM 1594 C C . ILE A 1 186 ? 8.689 -9.655 1.355 1.00 87.25 186 ILE A C 1
ATOM 1596 O O . ILE A 1 186 ? 8.874 -8.533 1.830 1.00 87.25 186 ILE A O 1
ATOM 1600 N N . PRO A 1 187 ? 7.835 -10.522 1.941 1.00 85.19 187 PRO A N 1
ATOM 1601 C CA . PRO A 1 187 ? 7.032 -10.142 3.104 1.00 85.19 187 PRO A CA 1
ATOM 1602 C C . PRO A 1 187 ? 7.897 -9.765 4.313 1.00 85.19 187 PRO A C 1
ATOM 1604 O O . PRO A 1 187 ? 7.599 -8.812 5.029 1.00 85.19 187 PRO A O 1
ATOM 1607 N N . ILE A 1 188 ? 9.006 -10.480 4.525 1.00 88.50 188 ILE A N 1
ATOM 1608 C CA . ILE A 1 188 ? 9.938 -10.219 5.628 1.00 88.50 188 ILE A CA 1
ATOM 1609 C C . ILE A 1 188 ? 10.626 -8.866 5.422 1.00 88.50 188 ILE A C 1
ATOM 1611 O O . ILE A 1 188 ? 10.635 -8.037 6.333 1.00 88.50 188 ILE A O 1
ATOM 1615 N N . ILE A 1 189 ? 11.143 -8.615 4.216 1.00 91.62 189 ILE A N 1
ATOM 1616 C CA . ILE A 1 189 ? 11.772 -7.343 3.842 1.00 91.62 189 ILE A CA 1
ATOM 1617 C C . ILE A 1 189 ? 10.774 -6.196 4.017 1.00 91.62 189 ILE A C 1
ATOM 1619 O O . ILE A 1 189 ? 11.111 -5.179 4.620 1.00 91.62 189 ILE A O 1
ATOM 1623 N N . GLN A 1 190 ? 9.529 -6.374 3.568 1.00 91.50 190 GLN A N 1
ATOM 1624 C CA . GLN A 1 190 ? 8.463 -5.387 3.712 1.00 91.50 190 GLN A CA 1
ATOM 1625 C C . GLN A 1 190 ? 8.173 -5.059 5.183 1.00 91.50 190 GLN A C 1
ATOM 1627 O O . GLN A 1 190 ? 8.046 -3.883 5.525 1.00 91.50 190 GLN A O 1
ATOM 1632 N N . HIS A 1 191 ? 8.094 -6.059 6.067 1.00 91.06 191 HIS A N 1
ATOM 1633 C CA . HIS A 1 191 ? 7.866 -5.836 7.498 1.00 91.06 191 HIS A CA 1
ATOM 1634 C C . HIS A 1 191 ? 9.040 -5.130 8.182 1.00 91.06 191 HIS A C 1
ATOM 1636 O O . HIS A 1 191 ? 8.818 -4.214 8.977 1.00 91.06 191 HIS A O 1
ATOM 1642 N N . ILE A 1 192 ? 10.278 -5.515 7.860 1.00 95.31 192 ILE A N 1
ATOM 1643 C CA . ILE A 1 192 ? 11.482 -4.856 8.384 1.00 95.31 192 ILE A CA 1
ATOM 1644 C C . ILE A 1 192 ? 11.526 -3.399 7.915 1.00 95.31 192 ILE A C 1
ATOM 1646 O O . ILE A 1 192 ? 11.663 -2.492 8.737 1.00 95.31 192 ILE A O 1
ATOM 1650 N N . HIS A 1 193 ? 11.348 -3.163 6.613 1.00 95.12 193 HIS A N 1
ATOM 1651 C CA . HIS A 1 193 ? 11.289 -1.824 6.033 1.00 95.12 193 HIS A CA 1
ATOM 1652 C C . HIS A 1 193 ? 10.193 -0.981 6.694 1.00 95.12 193 HIS A C 1
ATOM 1654 O O . HIS A 1 193 ? 10.462 0.131 7.148 1.00 95.12 193 HIS A O 1
ATOM 1660 N N . PHE A 1 194 ? 8.976 -1.524 6.819 1.00 93.81 194 PHE A N 1
ATOM 1661 C CA . PHE A 1 194 ? 7.870 -0.843 7.485 1.00 93.81 194 PHE A CA 1
ATOM 1662 C C . PHE A 1 194 ? 8.226 -0.468 8.923 1.00 93.81 194 PHE A C 1
ATOM 1664 O O . PHE A 1 194 ? 8.040 0.683 9.295 1.00 93.81 194 PHE A O 1
ATOM 1671 N N . TYR A 1 195 ? 8.780 -1.385 9.723 1.00 96.25 195 TYR A N 1
ATOM 1672 C CA . TYR A 1 195 ? 9.172 -1.090 11.103 1.00 96.25 195 TYR A CA 1
ATOM 1673 C C . TYR A 1 195 ? 10.195 0.050 11.181 1.00 96.25 195 TYR A C 1
ATOM 1675 O O . TYR A 1 195 ? 10.012 0.993 11.954 1.00 96.25 195 TYR A O 1
ATOM 1683 N N . LEU A 1 196 ? 11.258 -0.021 10.375 1.00 97.69 196 LEU A N 1
ATOM 1684 C CA . LEU A 1 196 ? 12.339 0.963 10.397 1.00 97.69 196 LEU A CA 1
ATOM 1685 C C . LEU A 1 196 ? 11.849 2.347 9.963 1.00 97.69 196 LEU A C 1
ATOM 1687 O O . LEU A 1 196 ? 12.076 3.327 10.676 1.00 97.69 196 LEU A O 1
ATOM 1691 N N . ILE A 1 197 ? 11.133 2.428 8.838 1.00 95.25 197 ILE A N 1
ATOM 1692 C CA . ILE A 1 197 ? 10.601 3.694 8.329 1.00 95.25 197 ILE A CA 1
ATOM 1693 C C . ILE A 1 197 ? 9.516 4.238 9.250 1.00 95.25 197 ILE A C 1
ATOM 1695 O O . ILE A 1 197 ? 9.548 5.421 9.575 1.00 95.25 197 ILE A O 1
ATOM 1699 N N . HIS A 1 198 ? 8.603 3.398 9.742 1.00 94.75 198 HIS A N 1
ATOM 1700 C CA . HIS A 1 198 ? 7.565 3.831 10.675 1.00 94.75 198 HIS A CA 1
ATOM 1701 C C . HIS A 1 198 ? 8.185 4.399 11.959 1.00 94.75 198 HIS A C 1
ATOM 1703 O O . HIS A 1 198 ? 7.818 5.486 12.400 1.00 94.75 198 HIS A O 1
ATOM 1709 N N . ARG A 1 199 ? 9.198 3.734 12.528 1.00 96.25 199 ARG A N 1
ATOM 1710 C CA . ARG A 1 199 ? 9.931 4.259 13.688 1.00 96.25 199 ARG A CA 1
ATOM 1711 C C . ARG A 1 199 ? 10.620 5.589 13.378 1.00 96.25 199 ARG A C 1
ATOM 1713 O O . ARG A 1 199 ? 10.585 6.494 14.210 1.00 96.25 199 ARG A O 1
ATOM 1720 N N . LEU A 1 200 ? 11.223 5.719 12.198 1.00 96.44 200 LEU A N 1
ATOM 1721 C CA . LEU A 1 200 ? 11.878 6.948 11.761 1.00 96.44 200 LEU A CA 1
ATOM 1722 C C . LEU A 1 200 ? 10.885 8.112 11.645 1.00 96.44 200 LEU A C 1
ATOM 1724 O O . LEU A 1 200 ? 11.148 9.185 12.178 1.00 96.44 200 LEU A O 1
ATOM 1728 N N . ILE A 1 201 ? 9.726 7.916 11.012 1.00 95.06 201 ILE A N 1
ATOM 1729 C CA . ILE A 1 201 ? 8.732 8.988 10.826 1.00 95.06 201 ILE A CA 1
ATOM 1730 C C . ILE A 1 201 ? 8.013 9.387 12.124 1.00 95.06 201 ILE A C 1
ATOM 1732 O O . ILE A 1 201 ? 7.391 10.445 12.173 1.00 95.06 201 ILE A O 1
ATOM 1736 N N . HIS A 1 202 ? 8.159 8.609 13.200 1.00 95.88 202 HIS A N 1
ATOM 1737 C CA . HIS A 1 202 ? 7.774 9.008 14.561 1.00 95.88 202 HIS A CA 1
ATOM 1738 C C . HIS A 1 202 ? 8.783 9.935 15.248 1.00 95.88 202 HIS A C 1
ATOM 1740 O O . HIS A 1 202 ? 8.483 10.524 16.288 1.00 95.88 202 HIS A O 1
ATOM 1746 N N . PHE A 1 203 ? 9.968 10.137 14.668 1.00 97.25 203 PHE A N 1
ATOM 1747 C CA . PHE A 1 203 ? 10.888 11.165 15.137 1.00 97.25 203 PHE A CA 1
ATOM 1748 C C . PHE A 1 203 ? 10.255 12.554 14.971 1.00 97.25 203 PHE A C 1
ATOM 1750 O O . PHE A 1 203 ? 9.805 12.917 13.886 1.00 97.25 203 PHE A O 1
ATOM 1757 N N . LYS A 1 204 ? 10.233 13.356 16.045 1.00 96.25 204 LYS A N 1
ATOM 1758 C CA . LYS A 1 204 ? 9.435 14.595 16.171 1.00 96.25 204 LYS A CA 1
ATOM 1759 C C . LYS A 1 204 ? 9.448 15.531 14.941 1.00 96.25 204 LYS A C 1
ATOM 1761 O O . LYS A 1 204 ? 8.368 16.006 14.582 1.00 96.25 204 LYS A O 1
ATOM 1766 N N . PRO A 1 205 ? 10.588 15.828 14.284 1.00 94.88 205 PRO A N 1
ATOM 1767 C CA . PRO A 1 205 ? 10.610 16.659 13.078 1.00 94.88 205 PRO A CA 1
ATOM 1768 C C . PRO A 1 205 ? 9.879 16.030 11.887 1.00 94.88 205 PRO A C 1
ATOM 1770 O O . PRO A 1 205 ? 9.154 16.732 11.186 1.00 94.88 205 PRO A O 1
ATOM 1773 N N . LEU A 1 206 ? 10.041 14.721 11.675 1.00 94.25 206 LEU A N 1
ATOM 1774 C CA . LEU A 1 206 ? 9.360 13.986 10.609 1.00 94.25 206 LEU A CA 1
ATOM 1775 C C . LEU A 1 206 ? 7.888 13.790 10.949 1.00 94.25 206 LEU A C 1
ATOM 1777 O O . LEU A 1 206 ? 7.036 14.060 10.108 1.00 94.25 206 LEU A O 1
ATOM 1781 N N . TYR A 1 207 ? 7.579 13.457 12.202 1.00 94.81 207 TYR A N 1
ATOM 1782 C CA . TYR A 1 207 ? 6.207 13.287 12.659 1.00 94.81 207 TYR A CA 1
ATOM 1783 C C . TYR A 1 207 ? 5.360 14.510 12.318 1.00 94.81 207 TYR A C 1
ATOM 1785 O O . TYR A 1 207 ? 4.347 14.401 11.634 1.00 94.81 207 TYR A O 1
ATOM 1793 N N . LYS A 1 208 ? 5.818 15.703 12.717 1.00 93.00 208 LYS A N 1
ATOM 1794 C CA . LYS A 1 208 ? 5.083 16.952 12.484 1.00 93.00 208 LYS A CA 1
ATOM 1795 C C . LYS A 1 208 ? 4.880 17.290 11.005 1.00 93.00 208 LYS A C 1
ATOM 1797 O O . LYS A 1 208 ? 3.947 18.021 10.701 1.00 93.00 208 LYS A O 1
ATOM 1802 N N . ARG A 1 209 ? 5.754 16.809 10.116 1.00 90.62 209 ARG A N 1
ATOM 1803 C CA . ARG A 1 209 ? 5.733 17.146 8.684 1.00 90.62 209 ARG A CA 1
ATOM 1804 C C . ARG A 1 209 ? 4.974 16.124 7.847 1.00 90.62 209 ARG A C 1
ATOM 1806 O O . ARG A 1 209 ? 4.196 16.517 6.992 1.00 90.62 209 ARG A O 1
ATOM 1813 N N . ILE A 1 210 ? 5.216 14.836 8.085 1.00 89.81 210 ILE A N 1
ATOM 1814 C CA . ILE A 1 210 ? 4.823 13.767 7.158 1.00 89.81 210 ILE A CA 1
ATOM 1815 C C . ILE A 1 210 ? 4.085 12.600 7.817 1.00 89.81 210 ILE A C 1
ATOM 1817 O O . ILE A 1 210 ? 3.720 11.670 7.112 1.00 89.81 210 ILE A O 1
ATOM 1821 N N . HIS A 1 211 ? 3.879 12.596 9.140 1.00 93.50 211 HIS A N 1
ATOM 1822 C CA . HIS A 1 211 ? 3.181 11.483 9.804 1.00 93.50 211 HIS A CA 1
ATOM 1823 C C . HIS A 1 211 ? 2.011 11.910 10.695 1.00 93.50 211 HIS A C 1
ATOM 1825 O O . HIS A 1 211 ? 1.115 11.116 10.965 1.00 93.50 211 HIS A O 1
ATOM 1831 N N . TYR A 1 212 ? 1.955 13.176 11.108 1.00 92.44 212 TYR A N 1
ATOM 1832 C CA . TYR A 1 212 ? 0.860 13.727 11.903 1.00 92.44 212 TYR A CA 1
ATOM 1833 C C . TYR A 1 212 ? -0.501 13.518 11.228 1.00 92.44 212 TYR A C 1
ATOM 1835 O O . TYR A 1 212 ? -1.468 13.180 11.905 1.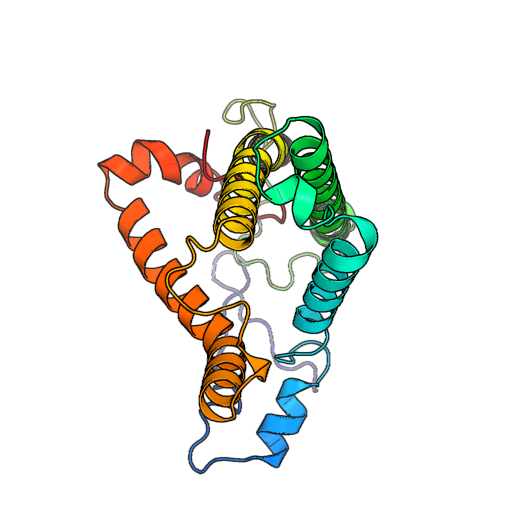00 92.44 212 TYR A O 1
ATOM 1843 N N . LEU A 1 213 ? -0.571 13.675 9.902 1.00 92.12 213 LEU A N 1
ATOM 1844 C CA . LEU A 1 213 ? -1.806 13.490 9.143 1.00 92.12 213 LEU A CA 1
ATOM 1845 C C . LEU A 1 213 ? -2.346 12.060 9.272 1.00 92.12 213 LEU A C 1
ATOM 1847 O O . LEU A 1 213 ? -3.540 11.873 9.496 1.00 92.12 213 LEU A O 1
ATOM 1851 N N . HIS A 1 214 ? -1.464 11.059 9.228 1.00 92.81 214 HIS A N 1
ATOM 1852 C CA . HIS A 1 214 ? -1.840 9.677 9.505 1.00 92.81 214 HIS A CA 1
ATOM 1853 C C . HIS A 1 214 ? -2.407 9.534 10.924 1.00 92.81 214 HIS A C 1
ATOM 1855 O O . HIS A 1 214 ? -3.503 9.005 11.094 1.00 92.81 214 HIS A O 1
ATOM 1861 N N . HIS A 1 215 ? -1.728 10.096 11.932 1.00 93.12 215 HIS A N 1
ATOM 1862 C CA . HIS A 1 215 ? -2.143 10.030 13.346 1.00 93.12 215 HIS A CA 1
ATOM 1863 C C . HIS A 1 215 ? -3.358 10.884 13.709 1.00 93.12 215 HIS A C 1
ATOM 1865 O O . HIS A 1 215 ? -3.961 10.683 14.762 1.00 93.12 215 HIS A O 1
ATOM 1871 N N . LYS A 1 216 ? -3.792 11.787 12.826 1.00 92.31 216 LYS A N 1
ATOM 1872 C CA . LYS A 1 216 ? -5.088 12.468 12.942 1.00 92.31 216 LYS A CA 1
ATOM 1873 C C . LYS A 1 216 ? -6.248 11.460 12.945 1.00 92.31 216 LYS A C 1
ATOM 1875 O O . LYS A 1 216 ? -7.300 11.713 13.534 1.00 92.31 216 LYS A O 1
ATOM 1880 N N . ASN A 1 217 ? -6.050 10.293 12.328 1.00 92.69 217 ASN A N 1
ATOM 1881 C CA . ASN A 1 217 ? -7.005 9.193 12.260 1.00 92.69 217 ASN A CA 1
ATOM 1882 C C . ASN A 1 217 ? -7.018 8.336 13.534 1.00 92.69 217 ASN A C 1
ATOM 1884 O O . ASN A 1 217 ? -6.600 7.183 13.517 1.00 92.69 217 ASN A O 1
ATOM 1888 N N . LEU A 1 218 ? -7.565 8.872 14.630 1.00 85.50 218 LEU A N 1
ATOM 1889 C CA . LEU A 1 218 ? -7.695 8.136 15.901 1.00 85.50 218 LEU A CA 1
ATOM 1890 C C . LEU A 1 218 ? -8.481 6.818 15.773 1.00 85.50 218 LEU A C 1
ATOM 1892 O O . LEU A 1 218 ? -8.227 5.871 16.511 1.00 85.50 218 LEU A O 1
ATOM 1896 N N . ASN A 1 219 ? -9.441 6.769 14.847 1.00 90.44 219 ASN A N 1
ATOM 1897 C CA . ASN A 1 219 ? -10.112 5.543 14.430 1.00 90.44 219 ASN A CA 1
ATOM 1898 C C . ASN A 1 219 ? -9.679 5.190 13.021 1.00 90.44 219 ASN A C 1
ATOM 1900 O O . ASN A 1 219 ? -9.897 5.973 12.101 1.00 90.44 219 ASN A O 1
ATOM 1904 N N . VAL A 1 220 ? -9.099 4.013 12.844 1.00 90.25 220 VAL A N 1
ATOM 1905 C CA . VAL A 1 220 ? -8.588 3.565 11.549 1.00 90.25 220 VAL A CA 1
ATOM 1906 C C . VAL A 1 220 ? -9.753 3.081 10.682 1.00 90.25 220 VAL A C 1
ATOM 1908 O O . VAL A 1 220 ? -10.635 2.369 11.157 1.00 90.25 220 VAL A O 1
ATOM 1911 N N . GLY A 1 221 ? -9.767 3.473 9.411 1.00 92.88 221 GLY A N 1
ATOM 1912 C CA . GLY A 1 221 ? -10.699 2.961 8.406 1.00 92.88 221 GLY A CA 1
ATOM 1913 C C . GLY A 1 221 ? -9.956 2.608 7.116 1.00 92.88 221 GLY A C 1
ATOM 1914 O O . GLY A 1 221 ? -8.780 2.944 6.986 1.00 92.88 221 GLY A O 1
ATOM 1915 N N . PRO A 1 222 ? -10.613 1.989 6.120 1.00 95.62 222 PRO A N 1
ATOM 1916 C CA . PRO A 1 222 ? -9.936 1.538 4.900 1.00 95.62 222 PRO A CA 1
ATOM 1917 C C . PRO A 1 222 ? -9.125 2.633 4.189 1.00 95.62 222 PRO A C 1
ATOM 1919 O O . PRO A 1 222 ? -8.030 2.376 3.705 1.00 95.62 222 PRO A O 1
ATOM 1922 N N . TRP A 1 223 ? -9.609 3.879 4.208 1.00 96.69 223 TRP A N 1
ATOM 1923 C CA . TRP A 1 223 ? -8.932 5.023 3.589 1.00 96.69 223 TRP A CA 1
ATOM 1924 C C . TRP A 1 223 ? -7.808 5.651 4.426 1.00 96.69 223 TRP A C 1
ATOM 1926 O O . TRP A 1 223 ? -7.033 6.437 3.896 1.00 96.69 223 TRP A O 1
ATOM 1936 N N . SER A 1 224 ? -7.692 5.372 5.729 1.00 94.00 224 SER A N 1
ATOM 1937 C CA . SER A 1 224 ? -6.712 6.082 6.574 1.00 94.00 224 SER A CA 1
ATOM 1938 C C . SER A 1 224 ? -5.277 5.575 6.420 1.00 94.00 224 SER A C 1
ATOM 1940 O O . SER A 1 224 ? -4.348 6.258 6.845 1.00 94.00 224 SER A O 1
ATOM 1942 N N . GLY A 1 225 ? -5.084 4.387 5.837 1.00 90.06 225 GLY A N 1
ATOM 1943 C CA . GLY A 1 225 ? -3.763 3.767 5.698 1.00 90.06 225 GLY A CA 1
ATOM 1944 C C . GLY A 1 225 ? -2.808 4.564 4.807 1.00 90.06 225 GLY A C 1
ATOM 1945 O O . GLY A 1 225 ? -1.666 4.781 5.191 1.00 90.06 225 GLY A O 1
ATOM 1946 N N . LEU A 1 226 ? -3.287 5.047 3.656 1.00 91.44 226 LEU A N 1
ATOM 1947 C CA . LEU A 1 226 ? -2.486 5.829 2.703 1.00 91.44 226 LEU A CA 1
ATOM 1948 C C . LEU A 1 226 ? -2.636 7.347 2.874 1.00 91.44 226 LEU A C 1
ATOM 1950 O O . LEU A 1 226 ? -1.922 8.116 2.238 1.00 91.44 226 LEU A O 1
ATOM 1954 N N . SER A 1 227 ? -3.503 7.793 3.782 1.00 92.81 227 SER A N 1
ATOM 1955 C CA . SER A 1 227 ? -3.644 9.203 4.156 1.00 92.81 227 SER A CA 1
ATOM 1956 C C . SER A 1 227 ? -2.506 9.650 5.087 1.00 92.81 227 SER A C 1
ATOM 1958 O O . SER A 1 227 ? -2.735 9.992 6.249 1.00 92.81 227 SER A O 1
ATOM 1960 N N . MET A 1 228 ? -1.266 9.589 4.599 1.00 80.19 228 MET A N 1
ATOM 1961 C CA . MET A 1 228 ? -0.050 9.837 5.383 1.00 80.19 228 MET A CA 1
ATOM 1962 C C . MET A 1 228 ? 0.567 11.213 5.120 1.00 80.19 228 MET A C 1
ATOM 1964 O O . MET A 1 228 ? 1.056 11.841 6.059 1.00 80.19 228 MET A O 1
ATOM 1968 N N . HIS A 1 229 ? 0.525 11.689 3.875 1.00 71.81 229 HIS A N 1
ATOM 1969 C CA . HIS A 1 229 ? 1.287 12.849 3.411 1.00 71.81 229 HIS A CA 1
ATOM 1970 C C . HIS A 1 229 ? 0.384 13.861 2.686 1.00 71.81 229 HIS A C 1
ATOM 1972 O O . HIS A 1 229 ? -0.558 13.439 2.009 1.00 71.81 229 HIS A O 1
ATOM 1978 N N . PRO A 1 230 ? 0.647 15.172 2.809 1.00 59.88 230 PRO A N 1
ATOM 1979 C CA . PRO A 1 230 ? 0.515 16.086 1.688 1.00 59.88 230 PRO A CA 1
ATOM 1980 C C . PRO A 1 230 ? 1.628 15.852 0.666 1.00 59.88 230 PRO A C 1
ATOM 1982 O O . PRO A 1 230 ? 2.809 15.794 1.079 1.00 59.88 230 PRO A O 1
#

Radius of gyration: 21.14 Å; chains: 1; bounding box: 45×52×56 Å